Protein AF-A0AAF0RFP5-F1 (afdb_monomer_lite)

Secondary structure (DSSP, 8-state):
---EEEEE-SSEEEEEETTTTEEEEEEE-----TT---SS-EEEEEEEEEE--HHHHTT-EEEEEEEETTEEEEEEEETTEEEEEEEE--SSEEEEEEEEEESS-EEEEEEEPTT-EEEE-TTT-SEEEE--PPPB-SSTT-B----EEEEEEEEEEEEE-SSEEEEEEEEEEEEEEEETHHHH--PPPPP---S---------S-SPPPPPPSS--PPP--

Sequence (222 aa):
MSGTIAVRGKHNGFDIRLADLGVYDYTLTGAPDTQRMVTKPTVVFASKVPALTAAQLAGTRLSSLEVRDDTLVAIFSTGAGKFKVQAKDGAQGGVFQMETEFAGPVTFTHTLGAGLFYFVNPYTGKVNFGDGTAAVTSGSGTHQMLLGKDSPQVATKTSQTATTTTWTVQPGGRMGGVLGEDAVELSAGATNCTSDCQAQNQVRGSLPVPPDPVDPTPIASR

Foldseek 3Di:
DFDWDWADAQQWTWIQTLVFRKTAQTWGALHDDPAAAANHIFRFWRIKGKPDDPQQSAPWDFPDWDDPPQKTWTWIQGNFGIKIWIAGSDNFFFGIKIADQGQFKIKIKTFTGPQKWWFQFPVQSDIKMFNQDDADCDDPGGHHGWIKDKAWACKDWPFDFGTMTMIIHGRGIMITMGTDQNRQFNDDHHDHDDDDDPPPVPPVVVGDRDDDDHRTDHDHHD

pLDDT: mean 88.88, std 15.92, range [29.19, 98.69]

Radius of gyration: 17.06 Å; chains: 1; bounding box: 42×35×48 Å

Structure (mmCIF, N/CA/C/O backbone):
data_AF-A0AAF0RFP5-F1
#
_entry.id   AF-A0AAF0RFP5-F1
#
loop_
_atom_site.group_PDB
_atom_site.id
_atom_site.type_symbol
_atom_site.label_atom_id
_atom_site.label_alt_id
_atom_site.label_comp_id
_atom_site.label_asym_id
_atom_site.label_entity_id
_atom_site.label_seq_id
_atom_site.pdbx_PDB_ins_code
_atom_site.Cartn_x
_atom_site.Cartn_y
_atom_site.Cartn_z
_atom_site.occupancy
_atom_site.B_iso_or_equiv
_atom_site.auth_seq_id
_atom_site.auth_comp_id
_atom_site.auth_asym_id
_atom_site.auth_atom_id
_atom_site.pdbx_PDB_model_num
ATOM 1 N N . MET A 1 1 ? -12.592 -11.633 16.416 1.00 60.47 1 MET A N 1
ATOM 2 C CA . MET A 1 1 ? -13.217 -12.135 15.175 1.00 60.47 1 MET A CA 1
ATOM 3 C C . MET A 1 1 ? -12.110 -12.709 14.309 1.00 60.47 1 MET A C 1
ATOM 5 O O . MET A 1 1 ? -11.079 -12.062 14.193 1.00 60.47 1 MET A O 1
ATOM 9 N N . SER A 1 2 ? -12.278 -13.912 13.768 1.00 76.44 2 SER A N 1
ATOM 10 C CA . SER A 1 2 ? -11.303 -14.548 12.874 1.00 76.44 2 SER A CA 1
ATOM 11 C C . SER A 1 2 ? -11.957 -14.742 11.513 1.00 76.44 2 SER A C 1
ATOM 13 O O . SER A 1 2 ? -12.971 -15.427 11.411 1.00 76.44 2 SER A O 1
ATOM 15 N N . GLY A 1 3 ? -11.419 -14.098 10.488 1.00 89.75 3 GLY A N 1
ATOM 16 C CA . GLY A 1 3 ? -11.946 -14.165 9.134 1.00 89.75 3 GLY A CA 1
ATOM 17 C C . GLY A 1 3 ? -11.144 -13.268 8.206 1.00 89.75 3 GLY A C 1
ATOM 18 O O . GLY A 1 3 ? -10.512 -12.309 8.659 1.00 89.75 3 GLY A O 1
ATOM 19 N N . THR A 1 4 ? -11.190 -13.595 6.923 1.00 95.69 4 THR A N 1
ATOM 20 C CA . THR A 1 4 ? -10.489 -12.874 5.864 1.00 95.69 4 THR A CA 1
ATOM 21 C C . THR A 1 4 ? -11.471 -12.587 4.740 1.00 95.69 4 THR A C 1
ATOM 23 O O . THR A 1 4 ? -12.235 -13.468 4.348 1.00 95.69 4 THR A O 1
ATOM 26 N N . ILE A 1 5 ? -11.449 -11.362 4.225 1.00 96.69 5 ILE A N 1
ATOM 27 C CA . ILE A 1 5 ? -12.128 -10.996 2.983 1.00 96.69 5 ILE A CA 1
ATOM 28 C C . ILE A 1 5 ? -11.076 -11.024 1.880 1.00 96.69 5 ILE A C 1
ATOM 30 O O . ILE A 1 5 ? -10.164 -10.199 1.873 1.00 96.69 5 ILE A O 1
ATOM 34 N N . ALA A 1 6 ? -11.207 -11.980 0.967 1.00 97.56 6 ALA A N 1
ATOM 35 C CA . ALA A 1 6 ? -10.339 -12.097 -0.194 1.00 97.56 6 ALA A CA 1
ATOM 36 C C . ALA A 1 6 ? -10.814 -11.155 -1.307 1.00 97.56 6 ALA A C 1
ATOM 38 O O . ALA A 1 6 ? -11.922 -11.299 -1.821 1.00 97.56 6 ALA A O 1
ATOM 39 N N . VAL A 1 7 ? -9.964 -10.207 -1.695 1.00 97.56 7 VAL A N 1
ATOM 40 C CA . VAL A 1 7 ? -10.175 -9.305 -2.832 1.00 97.56 7 VAL A CA 1
ATOM 41 C C . VAL A 1 7 ? -9.346 -9.806 -4.005 1.00 97.56 7 VAL A C 1
ATOM 43 O O . VAL A 1 7 ? -8.127 -9.958 -3.893 1.00 97.56 7 VAL A O 1
ATOM 46 N N . ARG A 1 8 ? -9.995 -10.106 -5.130 1.00 96.81 8 ARG A N 1
ATOM 47 C CA . ARG A 1 8 ? -9.351 -10.678 -6.318 1.00 96.81 8 ARG A CA 1
ATOM 48 C C . ARG A 1 8 ? -9.826 -9.928 -7.561 1.00 96.81 8 ARG A C 1
ATOM 50 O O . ARG A 1 8 ? -10.943 -10.151 -8.017 1.00 96.81 8 ARG A O 1
ATOM 57 N N . GLY A 1 9 ? -8.988 -9.028 -8.059 1.00 95.88 9 GLY A N 1
ATOM 58 C CA . GLY A 1 9 ? -9.159 -8.332 -9.330 1.00 95.88 9 GLY A CA 1
ATOM 59 C C . GLY A 1 9 ? -8.320 -8.959 -10.443 1.00 95.88 9 GLY A C 1
ATOM 60 O O . GLY A 1 9 ? -7.624 -9.962 -10.252 1.00 95.88 9 GLY A O 1
ATOM 61 N N . LYS A 1 10 ? -8.395 -8.360 -11.629 1.00 96.56 10 LYS A N 1
ATOM 62 C CA . LYS A 1 10 ? -7.620 -8.743 -12.809 1.00 96.56 10 LYS A CA 1
ATOM 63 C C . LYS A 1 10 ? -6.172 -8.270 -12.703 1.00 96.56 10 LYS A C 1
ATOM 65 O O . LYS A 1 10 ? -5.268 -9.030 -13.050 1.00 96.56 10 LYS A O 1
ATOM 70 N N . HIS A 1 11 ? -5.944 -7.038 -12.257 1.00 96.69 11 HIS A N 1
ATOM 71 C CA . HIS A 1 11 ? -4.632 -6.394 -12.187 1.00 96.69 11 HIS A CA 1
ATOM 72 C C . HIS A 1 11 ? -4.036 -6.439 -10.780 1.00 96.69 11 HIS A C 1
ATOM 74 O O . HIS A 1 11 ? -2.812 -6.526 -10.647 1.00 96.69 11 HIS A O 1
ATOM 80 N N . ASN A 1 12 ? -4.870 -6.449 -9.736 1.00 96.75 12 ASN A N 1
ATOM 81 C CA . ASN A 1 12 ? -4.406 -6.642 -8.366 1.00 96.75 12 ASN A CA 1
ATOM 82 C C . ASN A 1 12 ? -5.333 -7.491 -7.483 1.00 96.75 12 ASN A C 1
ATOM 84 O O . ASN A 1 12 ? -6.480 -7.775 -7.814 1.00 96.75 12 ASN A O 1
ATOM 88 N N . GLY A 1 13 ? -4.806 -7.933 -6.344 1.00 97.25 13 GLY A N 1
ATOM 89 C CA . GLY A 1 13 ? -5.558 -8.652 -5.320 1.00 97.25 13 GLY A CA 1
ATOM 90 C C . GLY A 1 13 ? -4.868 -8.575 -3.963 1.00 97.25 13 GLY A C 1
ATOM 91 O O . GLY A 1 13 ? -3.675 -8.295 -3.894 1.00 97.25 13 GLY A O 1
ATOM 92 N N . PHE A 1 14 ? -5.629 -8.780 -2.891 1.00 98.44 14 PHE A N 1
ATOM 93 C CA . PHE A 1 14 ? -5.153 -8.728 -1.507 1.00 98.44 14 PHE A CA 1
ATOM 94 C C . PHE A 1 14 ? -6.179 -9.336 -0.548 1.00 98.44 14 PHE A C 1
ATOM 96 O O . PHE A 1 14 ? -7.319 -9.611 -0.926 1.00 98.44 14 PHE A O 1
ATOM 103 N N . ASP A 1 15 ? -5.793 -9.490 0.711 1.00 98.50 15 ASP A N 1
ATOM 104 C CA . ASP A 1 15 ? -6.651 -9.999 1.775 1.00 98.50 15 ASP A CA 1
ATOM 105 C C . ASP A 1 15 ? -6.869 -8.942 2.857 1.00 98.50 15 ASP A C 1
ATOM 107 O O . ASP A 1 15 ? -5.915 -8.350 3.350 1.00 98.50 15 ASP A O 1
ATOM 111 N N . ILE A 1 16 ? -8.123 -8.717 3.260 1.00 98.25 16 ILE A N 1
ATOM 112 C CA . ILE A 1 16 ? -8.451 -7.909 4.442 1.00 98.25 16 ILE A CA 1
ATOM 113 C C . ILE A 1 16 ? -8.684 -8.858 5.610 1.00 98.25 16 ILE A C 1
ATOM 115 O O . ILE A 1 16 ? -9.636 -9.644 5.603 1.00 98.25 16 ILE A O 1
ATOM 119 N N . ARG A 1 17 ? -7.848 -8.774 6.640 1.00 97.12 17 ARG A N 1
ATOM 120 C CA . ARG A 1 17 ? -7.974 -9.611 7.831 1.00 97.12 17 ARG A CA 1
ATOM 121 C C . ARG A 1 17 ? -8.836 -8.921 8.879 1.00 97.12 17 ARG A C 1
ATOM 123 O O . ARG A 1 17 ? -8.521 -7.836 9.341 1.00 97.12 17 ARG A O 1
ATOM 130 N N . LEU A 1 18 ? -9.910 -9.567 9.327 1.00 94.56 18 LEU A N 1
ATOM 131 C CA . LEU A 1 18 ? -10.858 -8.957 10.274 1.00 94.56 18 LEU A CA 1
ATOM 132 C C . LEU A 1 18 ? -10.334 -8.862 11.715 1.00 94.56 18 LEU A C 1
ATOM 134 O O . LEU A 1 18 ? -10.939 -8.180 12.540 1.00 94.56 18 LEU A O 1
ATOM 138 N N . ALA A 1 19 ? -9.240 -9.559 12.031 1.00 94.88 19 ALA A N 1
ATOM 139 C CA . ALA A 1 19 ? -8.639 -9.538 13.363 1.00 94.88 19 ALA A CA 1
ATOM 140 C C . ALA A 1 19 ? -8.000 -8.181 13.701 1.00 94.88 19 ALA A C 1
ATOM 142 O O . ALA A 1 19 ? -7.966 -7.807 14.868 1.00 94.88 19 ALA A O 1
ATOM 143 N N . ASP A 1 20 ? -7.521 -7.457 12.691 1.00 96.31 20 ASP A N 1
ATOM 144 C CA . ASP A 1 20 ? -6.826 -6.174 12.823 1.00 96.31 20 ASP A CA 1
ATOM 145 C C . ASP A 1 20 ? -7.204 -5.155 11.740 1.00 96.31 20 ASP A C 1
ATOM 147 O O . ASP A 1 20 ? -6.700 -4.038 11.754 1.00 96.31 20 ASP A O 1
ATOM 151 N N . LEU A 1 21 ? -8.090 -5.518 10.807 1.00 97.31 21 LEU A N 1
ATOM 152 C CA . LEU A 1 21 ? -8.432 -4.734 9.613 1.00 97.31 21 LEU A CA 1
ATOM 153 C C . LEU A 1 21 ? -7.211 -4.397 8.740 1.00 97.31 21 LEU A C 1
ATOM 155 O O . LEU A 1 21 ? -7.249 -3.460 7.940 1.00 97.31 21 LEU A O 1
ATOM 159 N N . GLY A 1 22 ? -6.137 -5.180 8.875 1.00 97.88 22 GLY A N 1
ATOM 160 C CA . GLY A 1 22 ? -4.951 -5.076 8.043 1.00 97.88 22 GLY A CA 1
ATOM 161 C C . GLY A 1 22 ? -5.192 -5.631 6.643 1.00 97.88 22 GLY A C 1
ATOM 162 O O . GLY A 1 22 ? -5.990 -6.553 6.448 1.00 97.88 22 GLY A O 1
ATOM 163 N N . VAL A 1 23 ? -4.470 -5.072 5.676 1.00 98.44 23 VAL A N 1
ATOM 164 C CA . VAL A 1 23 ? -4.384 -5.594 4.312 1.00 98.44 23 VAL A CA 1
ATOM 165 C C . VAL A 1 23 ? -3.101 -6.391 4.150 1.00 98.44 23 VAL A C 1
ATOM 167 O O . VAL A 1 23 ? -2.031 -5.920 4.530 1.00 98.44 23 VAL A O 1
ATOM 170 N N . TYR A 1 24 ? -3.212 -7.583 3.580 1.00 98.69 24 TYR A N 1
ATOM 171 C CA . TYR A 1 24 ? -2.128 -8.542 3.401 1.00 98.69 24 TYR A CA 1
ATOM 172 C C . TYR A 1 24 ? -1.992 -8.940 1.939 1.00 98.69 24 TYR A C 1
ATOM 174 O O . TYR A 1 24 ? -2.979 -8.947 1.199 1.00 98.69 24 TYR A O 1
ATOM 182 N N . ASP A 1 25 ? -0.760 -9.260 1.548 1.00 98.38 25 ASP A N 1
ATOM 183 C CA . ASP A 1 25 ? -0.423 -9.822 0.240 1.00 98.38 25 ASP A CA 1
ATOM 184 C C . ASP A 1 25 ? -0.969 -9.002 -0.937 1.00 98.38 25 ASP A C 1
ATOM 186 O O . ASP A 1 25 ? -1.504 -9.545 -1.907 1.00 98.38 25 ASP A O 1
ATOM 190 N N . TYR A 1 26 ? -0.823 -7.673 -0.865 1.00 98.06 26 TYR A N 1
ATOM 191 C CA . TYR A 1 26 ? -1.198 -6.800 -1.972 1.00 98.06 26 TYR A CA 1
ATOM 192 C C . TYR A 1 26 ? -0.321 -7.102 -3.176 1.00 98.06 26 TYR A C 1
ATOM 194 O O . TYR A 1 26 ? 0.865 -6.768 -3.200 1.00 98.06 26 TYR A O 1
ATOM 202 N N . THR A 1 27 ? -0.922 -7.732 -4.175 1.00 98.38 27 THR A N 1
ATOM 203 C CA . THR A 1 27 ? -0.240 -8.365 -5.295 1.00 98.38 27 THR A CA 1
ATOM 204 C C . THR A 1 27 ? -0.663 -7.708 -6.592 1.00 98.38 27 THR A C 1
ATOM 206 O O . THR A 1 27 ? -1.855 -7.624 -6.875 1.00 98.38 27 THR A O 1
ATOM 209 N N . LEU A 1 28 ? 0.307 -7.297 -7.406 1.00 97.94 28 LEU A N 1
ATOM 210 C CA . LEU A 1 28 ? 0.080 -7.050 -8.827 1.00 97.94 28 LEU A CA 1
ATOM 211 C C . LEU A 1 28 ? 0.143 -8.391 -9.555 1.00 97.94 28 LEU A C 1
ATOM 213 O O . LEU A 1 28 ? 1.098 -9.145 -9.378 1.00 97.94 28 LEU A O 1
ATOM 217 N N . THR A 1 29 ? -0.864 -8.705 -10.365 1.00 97.81 29 THR A N 1
ATOM 218 C CA . THR A 1 29 ? -0.985 -10.026 -11.010 1.00 97.81 29 THR A CA 1
ATOM 219 C C . THR A 1 29 ? -0.025 -10.207 -12.187 1.00 97.81 29 THR A C 1
ATOM 221 O O . THR A 1 29 ? 0.314 -11.334 -12.544 1.00 97.81 29 THR A O 1
ATOM 224 N N . GLY A 1 30 ? 0.395 -9.099 -12.803 1.00 95.94 30 GLY A N 1
ATOM 225 C CA . GLY A 1 30 ? 1.149 -9.078 -14.057 1.00 95.94 30 GLY A CA 1
ATOM 226 C C . GLY A 1 30 ? 0.296 -9.282 -15.312 1.00 95.94 30 GLY A C 1
ATOM 227 O O . GLY A 1 30 ? 0.840 -9.531 -16.391 1.00 95.94 30 GLY A O 1
ATOM 228 N N . ALA A 1 31 ? -1.033 -9.175 -15.186 1.00 96.25 31 ALA A N 1
ATOM 229 C CA . ALA A 1 31 ? -1.942 -9.228 -16.325 1.00 96.25 31 ALA A CA 1
ATOM 230 C C . ALA A 1 31 ? -1.527 -8.223 -17.424 1.00 96.25 31 ALA A C 1
ATOM 232 O O . ALA A 1 31 ? -1.112 -7.106 -17.099 1.00 96.25 31 ALA A O 1
ATOM 233 N N . PRO A 1 32 ? -1.637 -8.590 -18.719 1.00 93.50 32 PRO A N 1
ATOM 234 C CA . PRO A 1 32 ? -1.320 -7.689 -19.822 1.00 93.50 32 PRO A CA 1
ATOM 235 C C . PRO A 1 32 ? -2.097 -6.372 -19.734 1.00 93.50 32 PRO A C 1
ATOM 237 O O . PRO A 1 32 ? -3.326 -6.372 -19.644 1.00 93.50 32 PRO A O 1
ATOM 240 N N . ASP A 1 33 ? -1.353 -5.271 -19.773 1.00 92.19 33 ASP A N 1
ATOM 241 C CA . ASP A 1 33 ? -1.845 -3.899 -19.742 1.00 92.19 33 ASP A CA 1
ATOM 242 C C . ASP A 1 33 ? -0.758 -2.979 -20.315 1.00 92.19 33 ASP A C 1
ATOM 244 O O . ASP A 1 33 ? 0.431 -3.281 -20.174 1.00 92.19 33 ASP A O 1
ATOM 248 N N . THR A 1 34 ? -1.135 -1.868 -20.949 1.00 90.25 34 THR A N 1
ATOM 249 C CA . THR A 1 34 ? -0.163 -0.884 -21.463 1.00 90.25 34 THR A CA 1
ATOM 250 C C . THR A 1 34 ? 0.612 -0.193 -20.340 1.00 90.25 34 THR A C 1
ATOM 252 O O . THR A 1 34 ? 1.706 0.316 -20.569 1.00 90.25 34 THR A O 1
ATOM 255 N N . GLN A 1 35 ? 0.069 -0.220 -19.124 1.00 91.25 35 GLN A N 1
ATOM 256 C CA . GLN A 1 35 ? 0.624 0.362 -17.912 1.00 91.25 35 GLN A CA 1
ATOM 257 C C . GLN A 1 35 ? 1.136 -0.700 -16.921 1.00 91.25 35 GLN A C 1
ATOM 259 O O . GLN A 1 35 ? 1.384 -0.394 -15.755 1.00 91.25 35 GLN A O 1
ATOM 264 N N . ARG A 1 36 ? 1.278 -1.972 -17.332 1.00 94.56 36 ARG A N 1
ATOM 265 C CA . ARG A 1 36 ? 1.762 -3.021 -16.418 1.00 94.56 36 ARG A CA 1
ATOM 266 C C . ARG A 1 36 ? 3.194 -2.746 -15.967 1.00 94.56 36 ARG A C 1
ATOM 268 O O . ARG A 1 36 ? 4.061 -2.457 -16.786 1.00 94.56 36 ARG A O 1
ATOM 275 N N . MET A 1 37 ? 3.453 -2.928 -14.675 1.00 95.81 37 MET A N 1
ATOM 276 C CA . MET A 1 37 ? 4.797 -2.788 -14.092 1.00 95.81 37 MET A CA 1
ATOM 277 C C . MET A 1 37 ? 5.485 -4.125 -13.809 1.00 95.81 37 MET A C 1
ATOM 279 O O . MET A 1 37 ? 6.682 -4.174 -13.562 1.00 95.81 37 MET A O 1
ATOM 283 N N . VAL A 1 38 ? 4.732 -5.227 -13.817 1.00 96.50 38 VAL A N 1
ATOM 284 C CA . VAL A 1 38 ? 5.259 -6.573 -13.568 1.00 96.50 38 VAL A CA 1
ATOM 285 C C . VAL A 1 38 ? 4.700 -7.545 -14.599 1.00 96.50 38 VAL A C 1
ATOM 287 O O . VAL A 1 38 ? 3.615 -7.339 -15.141 1.00 96.50 38 VAL A O 1
ATOM 290 N N . THR A 1 39 ? 5.444 -8.610 -14.886 1.00 96.44 39 THR A N 1
ATOM 291 C CA . THR A 1 39 ? 5.075 -9.648 -15.870 1.00 96.44 39 THR A CA 1
ATOM 292 C C . THR A 1 39 ? 4.696 -10.982 -15.225 1.00 96.44 39 THR A C 1
ATOM 294 O O . THR A 1 39 ? 4.315 -11.925 -15.915 1.00 96.44 39 THR A O 1
ATOM 297 N N . LYS A 1 40 ? 4.792 -11.060 -13.898 1.00 96.06 40 LYS A N 1
ATOM 298 C CA . LYS A 1 40 ? 4.415 -12.198 -13.058 1.00 96.06 40 LYS A CA 1
ATOM 299 C C . LYS A 1 40 ? 3.778 -11.677 -11.765 1.00 96.06 40 LYS A C 1
ATOM 301 O O . LYS A 1 40 ? 3.989 -10.505 -11.448 1.00 96.06 40 LYS A O 1
ATOM 306 N N . PRO A 1 41 ? 3.055 -12.519 -11.007 1.00 97.81 41 PRO A N 1
ATOM 307 C CA . PRO A 1 41 ? 2.546 -12.133 -9.701 1.00 97.81 41 PRO A CA 1
ATOM 308 C C . PRO A 1 41 ? 3.666 -11.622 -8.790 1.00 97.81 41 PRO A C 1
ATOM 310 O O . PRO A 1 41 ? 4.639 -12.335 -8.533 1.00 97.81 41 PRO A O 1
ATOM 313 N N . THR A 1 42 ? 3.506 -10.395 -8.302 1.00 98.31 42 THR A N 1
ATOM 314 C CA . THR A 1 42 ? 4.470 -9.721 -7.429 1.00 98.31 42 THR A CA 1
ATOM 315 C C . THR A 1 42 ? 3.732 -9.100 -6.255 1.00 98.31 42 THR A C 1
ATOM 317 O O . THR A 1 42 ? 2.895 -8.213 -6.435 1.00 98.31 42 THR A O 1
ATOM 320 N N . VAL A 1 43 ? 4.060 -9.549 -5.043 1.00 98.50 43 VAL A N 1
ATOM 321 C CA . VAL A 1 43 ? 3.569 -8.942 -3.802 1.00 98.50 43 VAL A CA 1
ATOM 322 C C . VAL A 1 43 ? 4.281 -7.604 -3.614 1.00 98.50 43 VAL A C 1
ATOM 324 O O . VAL A 1 43 ? 5.482 -7.567 -3.370 1.00 98.50 43 VAL A O 1
ATOM 327 N N . VAL A 1 44 ? 3.547 -6.501 -3.734 1.00 98.06 44 VAL A N 1
ATOM 328 C CA . VAL A 1 44 ? 4.074 -5.145 -3.532 1.00 98.06 44 VAL A CA 1
ATOM 329 C C . VAL A 1 44 ? 4.122 -4.810 -2.045 1.00 98.06 44 VAL A C 1
ATOM 331 O O . VAL A 1 44 ? 5.136 -4.331 -1.544 1.00 98.06 44 VAL A O 1
ATOM 334 N N . PHE A 1 45 ? 3.048 -5.116 -1.316 1.00 98.38 45 PHE A N 1
ATOM 335 C CA . PHE A 1 45 ? 3.020 -5.009 0.139 1.00 98.38 45 PHE A CA 1
ATOM 336 C C . PHE A 1 45 ? 2.718 -6.371 0.739 1.00 98.38 45 PHE A C 1
ATOM 338 O O . PHE A 1 45 ? 1.634 -6.910 0.526 1.00 98.38 45 PHE A O 1
ATOM 345 N N . ALA A 1 46 ? 3.656 -6.889 1.533 1.00 98.69 46 ALA A N 1
ATOM 346 C CA . ALA A 1 46 ? 3.393 -8.038 2.389 1.00 98.69 46 ALA A CA 1
ATOM 347 C C . ALA A 1 46 ? 2.276 -7.700 3.385 1.00 98.69 46 ALA A C 1
ATOM 349 O O . ALA A 1 46 ? 1.376 -8.505 3.618 1.00 98.69 46 ALA A O 1
ATOM 350 N N . SER A 1 47 ? 2.295 -6.478 3.932 1.00 98.62 47 SER A N 1
ATOM 351 C CA . SER A 1 47 ? 1.212 -6.006 4.788 1.00 98.62 47 SER A CA 1
ATOM 352 C C . SER A 1 47 ? 1.097 -4.486 4.874 1.00 98.62 47 SER A C 1
ATOM 354 O O . SER A 1 47 ? 2.096 -3.768 4.835 1.00 98.62 47 SER A O 1
ATOM 356 N N . LYS A 1 48 ? -0.125 -4.005 5.098 1.00 98.50 48 LYS A N 1
ATOM 357 C CA . LYS A 1 48 ? -0.469 -2.659 5.564 1.00 98.50 48 LYS A CA 1
ATOM 358 C C . LYS A 1 48 ? -1.394 -2.801 6.769 1.00 98.50 48 LYS A C 1
ATOM 360 O O . LYS A 1 48 ? -2.560 -3.156 6.615 1.00 98.50 48 LYS A O 1
ATOM 365 N N . VAL A 1 49 ? -0.866 -2.573 7.967 1.00 98.44 49 VAL A N 1
ATOM 366 C CA . VAL A 1 49 ? -1.544 -2.939 9.219 1.00 98.44 49 VAL A CA 1
ATOM 367 C C . VAL A 1 49 ? -1.768 -1.704 10.084 1.00 98.44 49 VAL A C 1
ATOM 369 O O . VAL A 1 49 ? -0.789 -1.045 10.442 1.00 98.44 49 VAL A O 1
ATOM 372 N N . PRO A 1 50 ? -3.020 -1.383 10.446 1.00 98.25 50 PRO A N 1
ATOM 373 C CA . PRO A 1 50 ? -3.304 -0.405 11.480 1.00 98.25 50 PRO A CA 1
ATOM 374 C C . PRO A 1 50 ? -3.174 -1.047 12.871 1.00 98.25 50 PRO A C 1
ATOM 376 O O . PRO A 1 50 ? -3.702 -2.125 13.136 1.00 98.25 50 PRO A O 1
ATOM 379 N N . ALA A 1 51 ? -2.504 -0.369 13.797 1.00 98.00 51 ALA A N 1
ATOM 380 C CA . ALA A 1 51 ? -2.461 -0.749 15.203 1.00 98.00 51 ALA A CA 1
ATOM 381 C C . ALA A 1 51 ? -3.746 -0.272 15.897 1.00 98.00 51 ALA A C 1
ATOM 383 O O . ALA A 1 51 ? -3.823 0.854 16.391 1.00 98.00 51 ALA A O 1
ATOM 384 N N . LEU A 1 52 ? -4.773 -1.123 15.889 1.00 97.06 52 LEU A N 1
ATOM 385 C CA . LEU A 1 52 ? -6.086 -0.821 16.457 1.00 97.06 52 LEU A CA 1
ATOM 386 C C . LEU A 1 52 ? -6.209 -1.315 17.902 1.00 97.06 52 LEU A C 1
ATOM 388 O O . LEU A 1 52 ? -5.794 -2.419 18.251 1.00 97.06 52 LEU A O 1
ATOM 392 N N . THR A 1 53 ? -6.825 -0.496 18.750 1.00 96.19 53 THR A N 1
ATOM 393 C CA . THR A 1 53 ? -7.181 -0.873 20.124 1.00 96.19 53 THR A CA 1
ATOM 394 C C . THR A 1 53 ? -8.322 -1.893 20.149 1.00 96.19 53 THR A C 1
ATOM 396 O O . THR A 1 53 ? -9.095 -2.020 19.198 1.00 96.19 53 THR A O 1
ATOM 399 N N . ALA A 1 54 ? -8.509 -2.566 21.289 1.00 95.44 54 ALA A N 1
ATOM 400 C CA . ALA A 1 54 ? -9.635 -3.482 21.480 1.00 95.44 54 ALA A CA 1
ATOM 401 C C . ALA A 1 54 ? -11.001 -2.808 21.238 1.00 95.44 54 ALA A C 1
ATOM 403 O O . ALA A 1 54 ? -11.889 -3.421 20.652 1.00 95.44 54 ALA A O 1
ATOM 404 N N . ALA A 1 55 ? -11.159 -1.533 21.616 1.00 93.00 55 ALA A N 1
ATOM 405 C CA . ALA A 1 55 ? -12.382 -0.769 21.363 1.00 93.00 55 ALA A CA 1
ATOM 406 C C . ALA A 1 55 ? -12.608 -0.497 19.864 1.00 93.00 55 ALA A C 1
ATOM 408 O O . ALA A 1 55 ? -13.734 -0.593 19.380 1.00 93.00 55 ALA A O 1
ATOM 409 N N . GLN A 1 56 ? -11.537 -0.218 19.113 1.00 95.94 56 GLN A N 1
ATOM 410 C CA . GLN A 1 56 ? -11.590 -0.014 17.660 1.00 95.94 56 GLN A CA 1
ATOM 411 C C . GLN A 1 56 ? -11.844 -1.302 16.871 1.00 95.94 56 GLN A C 1
ATOM 413 O O . GLN A 1 56 ? -12.251 -1.209 15.718 1.00 95.94 56 GLN A O 1
ATOM 418 N N . LEU A 1 57 ? -11.656 -2.476 17.479 1.00 95.88 57 LEU A N 1
ATOM 419 C CA . LEU A 1 57 ? -11.962 -3.787 16.891 1.00 95.88 57 LEU A CA 1
ATOM 420 C C . LEU A 1 57 ? -13.264 -4.407 17.422 1.00 95.88 57 LEU A C 1
ATOM 422 O O . LEU A 1 57 ? -13.742 -5.417 16.896 1.00 95.88 57 LEU A O 1
ATOM 426 N N . ALA A 1 58 ? -13.840 -3.844 18.484 1.00 94.94 58 ALA A N 1
ATOM 427 C CA . ALA A 1 58 ? -15.051 -4.370 19.093 1.00 94.94 58 ALA A CA 1
ATOM 428 C C . ALA A 1 58 ? -16.226 -4.275 18.111 1.00 94.94 58 ALA A C 1
ATOM 430 O O . ALA A 1 58 ? -16.447 -3.239 17.491 1.00 94.94 58 ALA A O 1
ATOM 431 N N . GLY A 1 59 ? -16.996 -5.356 17.962 1.00 93.31 59 GLY A N 1
ATOM 432 C CA . GLY A 1 59 ? -18.201 -5.360 17.124 1.00 93.31 59 GLY A CA 1
ATOM 433 C C . GLY A 1 59 ? -17.965 -5.085 15.633 1.00 93.31 59 GLY A C 1
ATOM 434 O O . GLY A 1 59 ? -18.921 -4.721 14.943 1.00 93.31 59 GLY A O 1
ATOM 435 N N . THR A 1 60 ? -16.724 -5.238 15.149 1.00 95.38 60 THR A N 1
ATOM 436 C CA . THR A 1 60 ? -16.361 -5.062 13.738 1.00 95.38 60 THR A CA 1
ATOM 437 C C . THR A 1 60 ? -17.290 -5.860 12.833 1.00 95.38 60 THR A C 1
ATOM 439 O O . THR A 1 60 ? -17.425 -7.076 12.965 1.00 95.38 60 THR A O 1
ATOM 442 N N . ARG A 1 61 ? -17.911 -5.161 11.885 1.00 94.38 61 ARG A N 1
ATOM 443 C CA . ARG A 1 61 ? -18.742 -5.744 10.829 1.00 94.38 61 ARG A CA 1
ATOM 444 C C . ARG A 1 61 ? -18.591 -4.938 9.548 1.00 94.38 61 ARG A C 1
ATOM 446 O O . ARG A 1 61 ? -18.450 -3.717 9.605 1.00 94.38 61 ARG A O 1
ATOM 453 N N . LEU A 1 62 ? -18.651 -5.617 8.408 1.00 95.62 62 LEU A N 1
ATOM 454 C CA . LEU A 1 62 ? -18.727 -4.974 7.100 1.00 95.62 62 LEU A CA 1
ATOM 455 C C . LEU A 1 62 ? -20.109 -4.315 6.970 1.00 95.62 62 LEU A C 1
ATOM 457 O O . LEU A 1 62 ? -21.120 -5.011 6.944 1.00 95.62 62 LEU A O 1
ATOM 461 N N . SER A 1 63 ? -20.157 -2.985 6.974 1.00 96.06 63 SER A N 1
ATOM 462 C CA . SER A 1 63 ? -21.400 -2.205 6.921 1.00 96.06 63 SER A CA 1
ATOM 463 C C . SER A 1 63 ? -21.740 -1.714 5.516 1.00 96.06 63 SER A C 1
ATOM 465 O O . SER A 1 63 ? -22.906 -1.442 5.246 1.00 96.06 63 SER A O 1
ATOM 467 N N . SER A 1 64 ? -20.750 -1.616 4.627 1.00 96.94 64 SER A N 1
ATOM 468 C CA . SER A 1 64 ? -20.951 -1.352 3.202 1.00 96.94 64 SER A CA 1
ATOM 469 C C . SER A 1 64 ? -19.879 -2.050 2.372 1.00 96.94 64 SER A C 1
ATOM 471 O O . SER A 1 64 ? -18.714 -2.101 2.775 1.00 96.94 64 SER A O 1
ATOM 473 N N . LEU A 1 65 ? -20.281 -2.566 1.214 1.00 96.75 65 LEU A N 1
ATOM 474 C CA . LEU A 1 65 ? -19.404 -3.123 0.196 1.00 96.75 65 LEU A CA 1
ATOM 475 C C . LEU A 1 65 ? -19.906 -2.665 -1.170 1.00 96.75 65 LEU A C 1
ATOM 477 O O . LEU A 1 65 ? -21.000 -3.044 -1.584 1.00 96.75 65 LEU A O 1
ATOM 481 N N . GLU A 1 66 ? -19.099 -1.875 -1.863 1.00 97.31 66 GLU A N 1
ATOM 482 C CA . GLU A 1 66 ? -19.363 -1.434 -3.228 1.00 97.31 66 GLU A CA 1
ATOM 483 C C . GLU A 1 66 ? -18.253 -1.935 -4.148 1.00 97.31 66 GLU A C 1
ATOM 485 O O . GLU A 1 66 ? -17.070 -1.794 -3.837 1.00 97.31 66 GLU A O 1
ATOM 490 N N . VAL A 1 67 ? -18.646 -2.531 -5.274 1.00 96.00 67 VAL A N 1
ATOM 491 C CA . VAL A 1 67 ? -17.744 -2.909 -6.365 1.00 96.00 67 VAL A CA 1
ATOM 492 C C . VAL A 1 67 ? -18.327 -2.350 -7.649 1.00 96.00 67 VAL A C 1
ATOM 494 O O . VAL A 1 67 ? -19.373 -2.810 -8.109 1.00 96.00 67 VAL A O 1
ATOM 497 N N . ARG A 1 68 ? -17.681 -1.324 -8.195 1.00 94.25 68 ARG A N 1
ATOM 498 C CA . ARG A 1 68 ? -18.171 -0.583 -9.354 1.00 94.25 68 ARG A CA 1
ATOM 499 C C . ARG A 1 68 ? -17.023 0.160 -10.030 1.00 94.25 68 ARG A C 1
ATOM 501 O O . ARG A 1 68 ? -16.150 0.667 -9.338 1.00 94.25 68 ARG A O 1
ATOM 508 N N . ASP A 1 69 ? -17.053 0.256 -11.361 1.00 91.94 69 ASP A N 1
ATOM 509 C CA . ASP A 1 69 ? -16.105 1.058 -12.154 1.00 91.94 69 ASP A CA 1
ATOM 510 C C . ASP A 1 69 ? -14.638 0.759 -11.768 1.00 91.94 69 ASP A C 1
ATOM 512 O O . ASP A 1 69 ? -13.861 1.645 -11.403 1.00 91.94 69 ASP A O 1
ATOM 516 N N . ASP A 1 70 ? -14.306 -0.538 -11.747 1.00 91.62 70 ASP A N 1
ATOM 517 C CA . ASP A 1 70 ? -13.011 -1.105 -11.338 1.00 91.62 70 ASP A CA 1
ATOM 518 C C . ASP A 1 70 ? -12.566 -0.735 -9.915 1.00 91.62 70 ASP A C 1
ATOM 520 O O . ASP A 1 70 ? -11.403 -0.890 -9.555 1.00 91.62 70 ASP A O 1
ATOM 524 N N . THR A 1 71 ? -13.479 -0.244 -9.080 1.00 94.31 71 THR A N 1
ATOM 525 C CA . THR A 1 71 ? -13.206 0.217 -7.720 1.00 94.31 71 THR A CA 1
ATOM 526 C C . THR A 1 71 ? -13.949 -0.641 -6.706 1.00 94.31 71 THR A C 1
ATOM 528 O O . THR A 1 71 ? -15.139 -0.914 -6.841 1.00 94.31 71 THR A O 1
ATOM 531 N N . LEU A 1 72 ? -13.238 -1.037 -5.656 1.00 96.75 72 LEU A N 1
ATOM 532 C CA . LEU A 1 72 ? -13.772 -1.626 -4.438 1.00 96.75 72 LEU A CA 1
ATOM 533 C C . LEU A 1 72 ? -13.798 -0.561 -3.339 1.00 96.75 72 LEU A C 1
ATOM 535 O O . LEU A 1 72 ? -12.779 0.082 -3.084 1.00 96.75 72 LEU A O 1
ATOM 539 N N . VAL A 1 73 ? -14.911 -0.449 -2.618 1.00 98.00 73 VAL A N 1
ATOM 540 C CA . VAL A 1 73 ? -15.010 0.282 -1.349 1.00 98.00 73 VAL A CA 1
ATOM 541 C C . VAL A 1 73 ? -15.639 -0.629 -0.299 1.00 98.00 73 VAL A C 1
ATOM 543 O O . VAL A 1 73 ? -16.808 -0.991 -0.392 1.00 98.00 73 VAL A O 1
ATOM 546 N N . ALA A 1 74 ? -14.872 -0.982 0.727 1.00 97.88 74 ALA A N 1
ATOM 547 C CA . ALA A 1 74 ? -15.328 -1.732 1.890 1.00 97.88 74 ALA A CA 1
ATOM 548 C C . ALA A 1 74 ? -15.298 -0.827 3.127 1.00 97.88 74 ALA A C 1
ATOM 550 O O . ALA A 1 74 ? -14.242 -0.317 3.507 1.00 97.88 74 ALA A O 1
ATOM 551 N N . ILE A 1 75 ? -16.449 -0.631 3.768 1.00 98.00 75 ILE A N 1
ATOM 552 C CA . ILE A 1 75 ? -16.570 0.137 5.012 1.00 98.00 75 ILE A CA 1
ATOM 553 C C . ILE A 1 75 ? -16.921 -0.825 6.138 1.00 98.00 75 ILE A C 1
ATOM 555 O O . ILE A 1 75 ? -17.919 -1.542 6.080 1.00 98.00 75 ILE A O 1
ATOM 559 N N . PHE A 1 76 ? -16.112 -0.805 7.188 1.00 97.62 76 PHE A N 1
ATOM 560 C CA . PHE A 1 76 ? -16.341 -1.527 8.426 1.00 97.62 76 PHE A CA 1
ATOM 561 C C . PHE A 1 76 ? -16.835 -0.555 9.489 1.00 97.62 76 PHE A C 1
ATOM 563 O O . PHE A 1 76 ? -16.214 0.480 9.732 1.00 97.62 76 PHE A O 1
ATOM 570 N N . SER A 1 77 ? -17.932 -0.898 10.156 1.00 96.44 77 SER A N 1
ATOM 571 C CA . SER A 1 77 ? -18.328 -0.241 11.403 1.00 96.44 77 SER A CA 1
ATOM 572 C C . SER A 1 77 ? -17.760 -1.014 12.586 1.00 96.44 77 SER A C 1
ATOM 574 O O . SER A 1 77 ? -17.866 -2.243 12.612 1.00 96.44 77 SER A O 1
ATOM 576 N N . THR A 1 78 ? -17.223 -0.302 13.569 1.00 95.38 78 THR A N 1
ATOM 577 C CA . THR A 1 78 ? -16.673 -0.858 14.809 1.00 95.38 78 THR A CA 1
ATOM 578 C C . THR A 1 78 ? -17.235 -0.104 16.016 1.00 95.38 78 THR A C 1
ATOM 580 O O . THR A 1 78 ? -17.967 0.876 15.869 1.00 95.38 78 THR A O 1
ATOM 583 N N . GLY A 1 79 ? -16.920 -0.557 17.228 1.00 93.38 79 GLY A N 1
ATOM 584 C CA . GLY A 1 79 ? -17.388 0.050 18.473 1.00 93.38 79 GLY A CA 1
ATOM 585 C C . GLY A 1 79 ? -16.864 1.467 18.714 1.00 93.38 79 GLY A C 1
ATOM 586 O O . GLY A 1 79 ? -17.458 2.195 19.502 1.00 93.38 79 GLY A O 1
ATOM 587 N N . ALA A 1 80 ? -15.788 1.871 18.031 1.00 94.56 80 ALA A N 1
ATOM 588 C CA . ALA A 1 80 ? -15.159 3.180 18.212 1.00 94.56 80 ALA A CA 1
ATOM 589 C C . ALA A 1 80 ? -15.189 4.075 16.960 1.00 94.56 80 ALA A C 1
ATOM 591 O O . ALA A 1 80 ? -14.611 5.160 16.993 1.00 94.56 80 ALA A O 1
ATOM 592 N N . GLY A 1 81 ? -15.817 3.639 15.861 1.00 95.12 81 GLY A N 1
ATOM 593 C CA . GLY A 1 81 ? -15.901 4.425 14.627 1.00 95.12 81 GLY A CA 1
ATOM 594 C C . GLY A 1 81 ? -16.022 3.573 13.368 1.00 95.12 81 GLY A C 1
ATOM 595 O O . GLY A 1 81 ? -16.588 2.476 13.393 1.00 95.12 81 GLY A O 1
ATOM 596 N N . LYS A 1 82 ? -15.493 4.083 12.252 1.00 96.00 82 LYS A N 1
ATOM 597 C CA . LYS A 1 82 ? -15.439 3.352 10.980 1.00 96.00 82 LYS A CA 1
ATOM 598 C C . LYS A 1 82 ? -14.019 3.191 10.4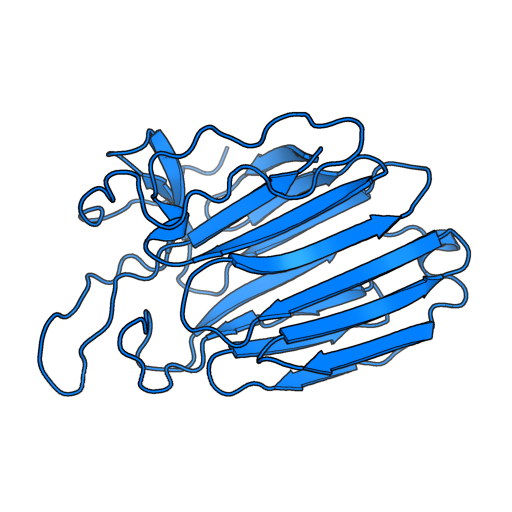72 1.00 96.00 82 LYS A C 1
ATOM 600 O O . LYS A 1 82 ? -13.137 4.005 10.741 1.00 96.00 82 LYS A O 1
ATOM 605 N N . PHE A 1 83 ? -13.845 2.150 9.676 1.00 97.38 83 PHE A N 1
ATOM 606 C CA . PHE A 1 83 ? -12.627 1.874 8.942 1.00 97.38 83 PHE A CA 1
ATOM 607 C C . PHE A 1 83 ? -12.980 1.630 7.480 1.00 97.38 83 PHE A C 1
ATOM 609 O O . PHE A 1 83 ? -13.855 0.814 7.195 1.00 97.38 83 PHE A O 1
ATOM 616 N N . LYS A 1 84 ? -12.329 2.326 6.552 1.00 98.00 84 LYS A N 1
ATOM 617 C CA . LYS A 1 84 ? -12.585 2.171 5.116 1.00 98.00 84 LYS A CA 1
ATOM 618 C C . LYS A 1 84 ? -11.351 1.620 4.422 1.00 98.00 84 LYS A C 1
ATOM 620 O O . LYS A 1 84 ? -10.261 2.153 4.604 1.00 98.00 84 LYS A O 1
ATOM 625 N N . VAL A 1 85 ? -11.549 0.602 3.593 1.00 98.06 85 VAL A N 1
ATOM 626 C CA . VAL A 1 85 ? -10.576 0.119 2.610 1.00 98.06 85 VAL A CA 1
ATOM 627 C C . VAL A 1 85 ? -11.140 0.410 1.230 1.00 98.06 85 VAL A C 1
ATOM 629 O O . VAL A 1 85 ? -12.255 0.001 0.915 1.00 98.06 85 VAL A O 1
ATOM 632 N N . GLN A 1 86 ? -10.378 1.115 0.409 1.00 97.00 86 GLN A N 1
ATOM 633 C CA . GLN A 1 86 ? -10.711 1.382 -0.980 1.00 97.00 86 GLN A CA 1
ATOM 634 C C . GLN A 1 86 ? -9.550 0.948 -1.867 1.00 97.00 86 GLN A C 1
ATOM 636 O O . GLN A 1 86 ? -8.388 1.185 -1.541 1.00 97.00 86 GLN A O 1
ATOM 641 N N . ALA A 1 87 ? -9.865 0.323 -2.993 1.00 96.19 87 ALA A N 1
ATOM 642 C CA . ALA A 1 87 ? -8.877 -0.080 -3.978 1.00 96.19 87 ALA A CA 1
ATOM 643 C C . ALA A 1 87 ? -9.430 0.075 -5.391 1.00 96.19 87 ALA A C 1
ATOM 645 O O . ALA A 1 87 ? -10.636 -0.033 -5.593 1.00 96.19 87 ALA A O 1
ATOM 646 N N . LYS A 1 88 ? -8.548 0.299 -6.359 1.00 95.56 88 LYS A N 1
ATOM 647 C CA . LYS A 1 88 ? -8.860 0.277 -7.786 1.00 95.56 88 LYS A CA 1
ATOM 648 C C . LYS A 1 88 ? -8.105 -0.875 -8.434 1.00 95.56 88 LYS A C 1
ATOM 650 O O . LYS A 1 88 ? -6.905 -1.012 -8.203 1.00 95.56 88 LYS A O 1
ATOM 655 N N . ASP A 1 89 ? -8.772 -1.663 -9.266 1.00 94.94 89 ASP A N 1
ATOM 656 C CA . ASP A 1 89 ? -8.182 -2.739 -10.062 1.00 94.94 89 ASP A CA 1
ATOM 657 C C . ASP A 1 89 ? -7.420 -2.177 -11.273 1.00 94.94 89 ASP A C 1
ATOM 659 O O . ASP A 1 89 ? -7.802 -2.338 -12.428 1.00 94.94 89 ASP A O 1
ATOM 663 N N . GLY A 1 90 ? -6.350 -1.434 -10.990 1.00 91.19 90 GLY A N 1
ATOM 664 C CA . GLY A 1 90 ? -5.462 -0.843 -11.982 1.00 91.19 90 GLY A CA 1
ATOM 665 C C . GLY A 1 90 ? -4.052 -1.413 -11.897 1.00 91.19 90 GLY A C 1
ATOM 666 O O . GLY A 1 90 ? -3.599 -1.845 -10.832 1.00 91.19 90 GLY A O 1
ATOM 667 N N . ALA A 1 91 ? -3.349 -1.376 -13.029 1.00 87.00 91 ALA A N 1
ATOM 668 C CA . ALA A 1 91 ? -1.934 -1.713 -13.105 1.00 87.00 91 ALA A CA 1
ATOM 669 C C . ALA A 1 91 ? -1.026 -0.609 -12.530 1.00 87.00 91 ALA A C 1
ATOM 671 O O . ALA A 1 91 ? 0.041 -0.937 -12.021 1.00 87.00 91 ALA A O 1
ATOM 672 N N . GLN A 1 92 ? -1.459 0.661 -12.563 1.00 86.44 92 GLN A N 1
ATOM 673 C CA . GLN A 1 92 ? -0.766 1.816 -11.975 1.00 86.44 92 GLN A CA 1
ATOM 674 C C . GLN A 1 92 ? -1.741 2.901 -11.468 1.00 86.44 92 GLN A C 1
ATOM 676 O O . GLN A 1 92 ? -2.961 2.750 -11.569 1.00 86.44 92 GLN A O 1
ATOM 681 N N . GLY A 1 93 ? -1.202 4.003 -10.937 1.00 86.31 93 GLY A N 1
ATOM 682 C CA . GLY A 1 93 ? -1.941 5.172 -10.457 1.00 86.31 93 GLY A CA 1
ATOM 683 C C . GLY A 1 93 ? -2.302 5.107 -8.972 1.00 86.31 93 GLY A C 1
ATOM 684 O O . GLY A 1 93 ? -1.708 4.352 -8.199 1.00 86.31 93 GLY A O 1
ATOM 685 N N . GLY A 1 94 ? -3.279 5.912 -8.546 1.00 83.62 94 GLY A N 1
ATOM 686 C CA . GLY A 1 94 ? -3.864 5.833 -7.202 1.00 83.62 94 GLY A CA 1
ATOM 687 C C . GLY A 1 94 ? -4.694 4.561 -7.023 1.00 83.62 94 GLY A C 1
ATOM 688 O O . GLY A 1 94 ? -5.879 4.543 -7.350 1.00 83.62 94 GLY A O 1
ATOM 689 N N . VAL A 1 95 ? -4.069 3.495 -6.522 1.00 86.00 95 VAL A N 1
ATOM 690 C CA . VAL A 1 95 ? -4.658 2.143 -6.524 1.00 86.00 95 VAL A CA 1
ATOM 691 C C . VAL A 1 95 ? -5.247 1.710 -5.189 1.00 86.00 95 VAL A C 1
ATOM 693 O O . VAL A 1 95 ? -6.026 0.763 -5.157 1.00 86.00 95 VAL A O 1
ATOM 696 N N . PHE A 1 96 ? -4.884 2.353 -4.079 1.00 93.38 96 PHE A N 1
ATOM 697 C CA . PHE A 1 96 ? -5.239 1.840 -2.757 1.00 93.38 96 PHE A CA 1
ATOM 698 C C . PHE A 1 96 ? -5.331 2.931 -1.692 1.00 93.38 96 PHE A C 1
ATOM 700 O O . PHE A 1 96 ? -4.565 3.896 -1.720 1.00 93.38 96 PHE A O 1
ATOM 707 N N . GLN A 1 97 ? -6.235 2.751 -0.726 1.00 94.31 97 GLN A N 1
ATOM 708 C CA . GLN A 1 97 ? -6.474 3.679 0.372 1.00 94.31 97 GLN A CA 1
ATOM 709 C C . GLN A 1 97 ? -7.078 3.000 1.612 1.00 94.31 97 GLN A C 1
ATOM 711 O O . GLN A 1 97 ? -8.030 2.230 1.512 1.00 94.31 97 GLN A O 1
ATOM 716 N N . MET A 1 98 ? -6.557 3.341 2.792 1.00 97.44 98 MET A N 1
ATOM 717 C CA . MET A 1 98 ? -7.108 3.004 4.109 1.00 97.44 98 MET A CA 1
ATOM 718 C C . MET A 1 98 ? -7.406 4.284 4.889 1.00 97.44 98 MET A C 1
ATOM 720 O O . MET A 1 98 ? -6.517 5.119 5.060 1.00 97.44 98 MET A O 1
ATOM 724 N N . GLU A 1 99 ? -8.635 4.435 5.382 1.00 95.56 99 GLU A N 1
ATOM 725 C CA . GLU A 1 99 ? -9.071 5.607 6.154 1.00 95.56 99 GLU A CA 1
ATOM 726 C C . GLU A 1 99 ? -9.650 5.213 7.511 1.00 95.56 99 GLU A C 1
ATOM 728 O O . GLU A 1 99 ? -10.370 4.216 7.629 1.00 95.56 99 GLU A O 1
ATOM 733 N N . THR A 1 100 ? -9.379 6.037 8.523 1.00 93.25 100 THR A N 1
ATOM 734 C CA . THR A 1 100 ? -9.866 5.835 9.891 1.00 93.25 100 THR A CA 1
ATOM 735 C C . THR A 1 100 ? -10.756 6.987 10.336 1.00 93.25 100 THR A C 1
ATOM 737 O O . THR A 1 100 ? -10.301 8.125 10.454 1.00 93.25 100 THR A O 1
ATOM 740 N N . GLU A 1 101 ? -12.001 6.676 10.683 1.00 94.19 101 GLU A N 1
ATOM 741 C CA . GLU A 1 101 ? -12.935 7.591 11.349 1.00 94.19 101 GLU A CA 1
ATOM 742 C C . GLU A 1 101 ? -12.948 7.312 12.863 1.00 94.19 101 GLU A C 1
ATOM 744 O O . GLU A 1 101 ? -13.992 7.030 13.451 1.00 94.19 101 GLU A O 1
ATOM 749 N N . PHE A 1 102 ? -11.771 7.322 13.493 1.00 94.69 102 PHE A N 1
ATOM 750 C CA . PHE A 1 102 ? -11.624 7.162 14.942 1.00 94.69 102 PHE A CA 1
ATOM 751 C C . PHE A 1 102 ? -11.274 8.495 15.606 1.00 94.69 102 PHE A C 1
ATOM 753 O O . PHE A 1 102 ? -10.661 9.361 14.989 1.00 94.69 102 PHE A O 1
ATOM 760 N N . ALA A 1 103 ? -11.629 8.646 16.885 1.00 94.06 103 ALA A N 1
ATOM 761 C CA . ALA A 1 103 ? -11.386 9.879 17.639 1.00 94.06 103 ALA A CA 1
ATOM 762 C C . ALA A 1 103 ? -9.902 10.137 17.968 1.00 94.06 103 ALA A C 1
ATOM 764 O O . ALA A 1 103 ? -9.522 11.275 18.227 1.00 94.06 103 ALA A O 1
ATOM 765 N N . GLY A 1 104 ? -9.072 9.090 17.983 1.00 94.06 104 GLY A N 1
ATOM 766 C CA . GLY A 1 104 ? -7.640 9.170 18.276 1.00 94.06 104 GLY A CA 1
ATOM 767 C C . GLY A 1 104 ? -6.773 8.772 17.080 1.00 94.06 104 GLY A C 1
ATOM 768 O O . GLY A 1 104 ? -7.276 8.140 16.145 1.00 94.06 104 GLY A O 1
ATOM 769 N N . PRO A 1 105 ? -5.473 9.114 17.110 1.00 96.81 105 PRO A N 1
ATOM 770 C CA . PRO A 1 105 ? -4.551 8.745 16.049 1.00 96.81 105 PRO A CA 1
ATOM 771 C C . PRO A 1 105 ? -4.365 7.226 15.960 1.00 96.81 105 PRO A C 1
ATOM 773 O O . PRO A 1 105 ? -4.421 6.519 16.968 1.00 96.81 105 PRO A O 1
ATOM 776 N N . VAL A 1 106 ? -4.090 6.736 14.753 1.00 98.06 106 VAL A N 1
ATOM 777 C CA . VAL A 1 106 ? -3.787 5.326 14.479 1.00 98.06 106 VAL A CA 1
ATOM 778 C C . VAL A 1 106 ? -2.403 5.203 13.869 1.00 98.06 106 VAL A C 1
ATOM 780 O O . VAL A 1 106 ? -2.063 5.897 12.911 1.00 98.06 106 VAL A O 1
ATOM 783 N N . THR A 1 107 ? -1.610 4.282 14.407 1.00 98.50 107 THR A N 1
ATOM 784 C CA . THR A 1 107 ? -0.322 3.921 13.818 1.00 98.50 107 THR A CA 1
ATOM 785 C C . THR A 1 107 ? -0.537 2.918 12.693 1.00 98.50 107 THR A C 1
ATOM 787 O O . THR A 1 107 ? -1.164 1.887 12.908 1.00 98.50 107 THR A O 1
ATOM 790 N N . PHE A 1 108 ? 0.004 3.189 11.511 1.00 98.56 108 PHE A N 1
ATOM 791 C CA . PHE A 1 108 ? 0.037 2.259 10.386 1.00 98.56 108 PHE A CA 1
ATOM 792 C C . PHE A 1 108 ? 1.461 1.783 10.142 1.00 98.56 108 PHE A C 1
ATOM 794 O O . PHE A 1 108 ? 2.380 2.597 10.050 1.00 98.56 108 PHE A O 1
ATOM 801 N N . THR A 1 109 ? 1.629 0.477 9.964 1.00 98.62 109 THR A N 1
ATOM 802 C CA . THR A 1 109 ? 2.886 -0.131 9.524 1.00 98.62 109 THR A CA 1
ATOM 803 C C . THR A 1 109 ? 2.688 -0.727 8.140 1.00 98.62 109 THR A C 1
ATOM 805 O O . THR A 1 109 ? 1.839 -1.596 7.938 1.00 98.62 109 THR A O 1
ATOM 808 N N . HIS A 1 110 ? 3.463 -0.245 7.172 1.00 98.44 110 HIS A N 1
ATOM 809 C CA . HIS A 1 110 ? 3.520 -0.812 5.830 1.00 98.44 110 HIS A CA 1
ATOM 810 C C . HIS A 1 110 ? 4.826 -1.570 5.663 1.00 98.44 110 HIS A C 1
ATOM 812 O O . HIS A 1 110 ? 5.892 -1.008 5.910 1.00 98.44 110 HIS A O 1
ATOM 818 N N . THR A 1 111 ? 4.735 -2.803 5.186 1.00 98.69 111 THR A N 1
ATOM 819 C CA . THR A 1 111 ? 5.873 -3.673 4.902 1.00 98.69 111 THR A CA 1
ATOM 820 C C . THR A 1 111 ? 5.801 -4.094 3.445 1.00 98.69 111 THR A C 1
ATOM 822 O O . THR A 1 111 ? 4.790 -4.643 2.997 1.00 98.69 111 THR A O 1
ATOM 825 N N . LEU A 1 112 ? 6.863 -3.796 2.702 1.00 98.69 112 LEU A N 1
ATOM 826 C CA . LEU A 1 112 ? 7.005 -4.179 1.304 1.00 98.69 112 LEU A CA 1
ATOM 827 C C . LEU A 1 112 ? 7.130 -5.700 1.169 1.00 98.69 112 LEU A C 1
ATOM 829 O O . LEU A 1 112 ? 7.565 -6.390 2.092 1.00 98.69 112 LEU A O 1
ATOM 833 N N . GLY A 1 113 ? 6.713 -6.224 0.019 1.00 98.50 113 GLY A N 1
ATOM 834 C CA . GLY A 1 113 ? 6.927 -7.626 -0.319 1.00 98.50 113 GLY A CA 1
ATOM 835 C C . GLY A 1 113 ? 8.408 -7.965 -0.498 1.00 98.50 113 GLY A C 1
ATOM 836 O O . GLY A 1 113 ? 9.268 -7.091 -0.619 1.00 98.50 113 GLY A O 1
ATOM 837 N N . ALA A 1 114 ? 8.717 -9.260 -0.509 1.00 97.75 114 ALA A N 1
ATOM 838 C CA . ALA A 1 114 ? 10.086 -9.732 -0.684 1.00 97.75 114 ALA A CA 1
ATOM 839 C C . ALA A 1 114 ? 10.684 -9.243 -2.016 1.00 97.75 114 ALA A C 1
ATOM 841 O O . 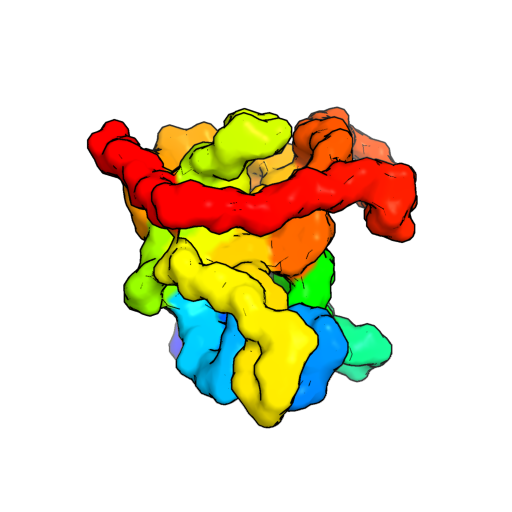ALA A 1 114 ? 10.039 -9.320 -3.059 1.00 97.75 114 ALA A O 1
ATOM 842 N N . GLY A 1 115 ? 11.930 -8.766 -1.973 1.00 96.12 115 GLY A N 1
ATOM 843 C CA . GLY A 1 115 ? 12.640 -8.230 -3.139 1.00 96.12 115 GLY A CA 1
ATOM 844 C C . GLY A 1 115 ? 12.353 -6.758 -3.445 1.00 96.12 115 GLY A C 1
ATOM 845 O O . GLY A 1 115 ? 13.092 -6.166 -4.223 1.00 96.12 115 GLY A O 1
ATOM 846 N N . LEU A 1 116 ? 11.346 -6.148 -2.810 1.00 98.25 116 LEU A N 1
ATOM 847 C CA . LEU A 1 116 ? 11.096 -4.714 -2.921 1.00 98.25 116 LEU A CA 1
ATOM 848 C C . LEU A 1 116 ? 11.803 -3.938 -1.810 1.00 98.25 116 LEU A C 1
ATOM 850 O O . LEU A 1 116 ? 11.997 -4.435 -0.699 1.00 98.25 116 LEU A O 1
ATOM 854 N N . PHE A 1 117 ? 12.136 -2.684 -2.098 1.00 98.25 117 PHE A N 1
ATOM 855 C CA . PHE A 1 117 ? 12.770 -1.779 -1.150 1.00 98.25 117 PHE A CA 1
ATOM 856 C C . PHE A 1 117 ? 12.372 -0.323 -1.396 1.00 98.25 117 PHE A C 1
ATOM 858 O O . PHE A 1 117 ? 12.047 0.079 -2.513 1.00 98.25 117 PHE A O 1
ATOM 865 N N . TYR A 1 118 ? 12.428 0.479 -0.338 1.00 98.06 118 TYR A N 1
ATOM 866 C CA . TYR A 1 118 ? 12.350 1.928 -0.410 1.00 98.06 118 TYR A CA 1
ATOM 867 C C . TYR A 1 118 ? 13.706 2.519 -0.792 1.00 98.06 118 TYR A C 1
ATOM 869 O O . TYR A 1 118 ? 14.737 2.131 -0.244 1.00 98.06 118 TYR A O 1
ATOM 877 N N . PHE A 1 119 ? 13.694 3.526 -1.657 1.00 96.62 119 PHE A N 1
ATOM 878 C CA . PHE A 1 119 ? 14.869 4.273 -2.093 1.00 96.62 119 PHE A CA 1
ATOM 879 C C . PHE A 1 119 ? 14.544 5.767 -2.223 1.00 96.62 119 PHE A C 1
ATOM 881 O O . PHE A 1 119 ? 13.376 6.160 -2.298 1.00 96.62 119 PHE A O 1
ATOM 888 N N . VAL A 1 120 ? 15.570 6.621 -2.230 1.00 94.75 120 VAL A N 1
ATOM 889 C CA . VAL A 1 120 ? 15.403 8.041 -2.576 1.00 94.75 120 VAL A CA 1
ATOM 890 C C . VAL A 1 120 ? 15.536 8.171 -4.083 1.00 94.75 120 VAL A C 1
ATOM 892 O O . VAL A 1 120 ? 16.577 7.839 -4.644 1.00 94.75 120 VAL A O 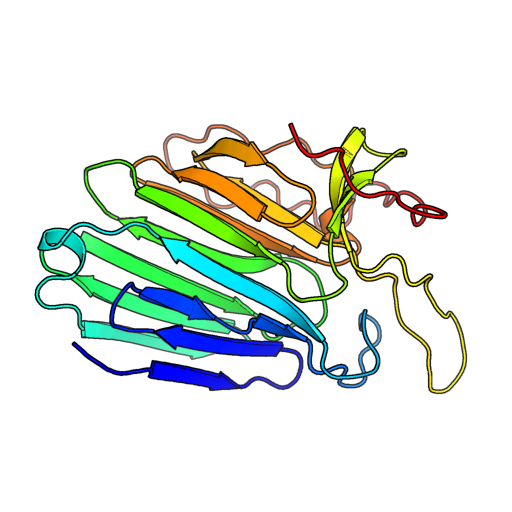1
ATOM 895 N N . ASN A 1 121 ? 14.487 8.647 -4.743 1.00 91.38 121 ASN A N 1
ATOM 896 C CA . ASN A 1 121 ? 14.523 8.891 -6.174 1.00 91.38 121 ASN A CA 1
ATOM 897 C C . ASN A 1 121 ? 15.422 10.110 -6.461 1.00 91.38 121 ASN A C 1
ATOM 899 O O . ASN A 1 121 ? 15.138 11.200 -5.951 1.00 91.38 121 ASN A O 1
ATOM 903 N N . PRO A 1 122 ? 16.488 9.958 -7.268 1.00 89.06 122 PRO A N 1
ATOM 904 C CA . PRO A 1 122 ? 17.467 11.020 -7.494 1.00 89.06 122 PRO A CA 1
ATOM 905 C C . PRO A 1 122 ? 16.892 12.217 -8.261 1.00 89.06 122 PRO A C 1
ATOM 907 O O . PRO A 1 122 ? 17.409 13.323 -8.133 1.00 89.06 122 PRO A O 1
ATOM 910 N N . TYR A 1 123 ? 15.815 12.022 -9.026 1.00 88.62 123 TYR A N 1
ATOM 911 C CA . TYR A 1 123 ? 15.197 13.077 -9.829 1.00 88.62 123 TYR A CA 1
ATOM 912 C C . TYR A 1 123 ? 14.187 13.913 -9.043 1.00 88.62 123 TYR A C 1
ATOM 914 O O . TYR A 1 123 ? 14.006 15.092 -9.333 1.00 88.62 123 TYR A O 1
ATOM 922 N N . THR A 1 124 ? 13.522 13.322 -8.046 1.00 87.12 124 THR A N 1
ATOM 923 C CA . THR A 1 124 ? 12.472 14.008 -7.273 1.00 87.12 124 THR A CA 1
ATOM 924 C C . THR A 1 124 ? 12.900 14.359 -5.850 1.00 87.12 124 THR A C 1
ATOM 926 O O . THR A 1 124 ? 12.239 15.166 -5.196 1.00 87.12 124 THR A O 1
ATOM 929 N N . GLY A 1 125 ? 13.955 13.722 -5.330 1.00 88.94 125 GLY A N 1
ATOM 930 C CA . GLY A 1 125 ? 14.343 13.781 -3.918 1.00 88.94 125 GLY A CA 1
ATOM 931 C C . GLY A 1 125 ? 13.328 13.129 -2.968 1.00 88.94 125 GLY A C 1
ATOM 932 O O . GLY A 1 125 ? 13.489 13.197 -1.749 1.00 88.94 125 GLY A O 1
ATOM 933 N N . LYS A 1 126 ? 12.266 12.510 -3.501 1.00 89.56 126 LYS A N 1
ATOM 934 C CA . LYS A 1 126 ? 11.210 11.852 -2.727 1.00 89.56 126 LYS A CA 1
ATOM 935 C C . LYS A 1 126 ? 11.538 10.375 -2.531 1.00 89.56 126 LYS A C 1
ATOM 937 O O . LYS A 1 126 ? 12.321 9.779 -3.266 1.00 89.56 126 LYS A O 1
ATOM 942 N N . VAL A 1 127 ? 10.912 9.779 -1.521 1.00 93.62 127 VAL A N 1
ATOM 943 C CA . VAL A 1 127 ? 11.001 8.337 -1.284 1.00 93.62 127 VAL A CA 1
ATOM 944 C C . VAL A 1 127 ? 10.037 7.615 -2.219 1.00 93.62 127 VAL A C 1
ATOM 946 O O . VAL A 1 127 ? 8.836 7.884 -2.188 1.00 93.62 127 VAL A O 1
ATOM 949 N N . ASN A 1 128 ? 10.567 6.666 -2.980 1.00 96.00 128 ASN A N 1
ATOM 950 C CA . ASN A 1 128 ? 9.805 5.694 -3.751 1.00 96.00 128 ASN A CA 1
ATOM 951 C C . ASN A 1 128 ? 10.095 4.278 -3.239 1.00 96.00 128 ASN A C 1
ATOM 953 O O . ASN A 1 128 ? 10.995 4.077 -2.424 1.00 96.00 128 ASN A O 1
ATOM 957 N N . PHE A 1 129 ? 9.324 3.302 -3.704 1.00 97.62 129 PHE A N 1
ATOM 958 C CA . PHE A 1 129 ? 9.639 1.883 -3.582 1.00 97.62 129 PHE A CA 1
ATOM 959 C C . PHE A 1 129 ? 9.562 1.190 -4.939 1.00 97.62 129 PHE A C 1
ATOM 961 O O . PHE A 1 129 ? 8.853 1.654 -5.831 1.00 97.62 129 PHE A O 1
ATOM 968 N N . GLY A 1 130 ? 10.280 0.080 -5.072 1.00 97.31 130 GLY A N 1
ATOM 969 C CA . GLY A 1 130 ? 10.341 -0.733 -6.282 1.00 97.31 130 GLY A CA 1
ATOM 970 C C . GLY A 1 130 ? 11.189 -1.981 -6.070 1.00 97.31 130 GLY A C 1
ATOM 971 O O . GLY A 1 130 ? 11.646 -2.229 -4.955 1.00 97.31 130 GLY A O 1
ATOM 972 N N . ASP A 1 131 ? 11.395 -2.757 -7.130 1.00 96.50 131 ASP A N 1
ATOM 973 C CA . ASP A 1 131 ? 12.257 -3.950 -7.143 1.00 96.50 131 ASP A CA 1
ATOM 974 C C . ASP A 1 131 ? 13.597 -3.722 -7.875 1.00 96.50 131 ASP A C 1
ATOM 976 O O . ASP A 1 131 ? 14.446 -4.609 -7.909 1.00 96.50 131 ASP A O 1
ATOM 980 N N . GLY A 1 132 ? 13.795 -2.531 -8.455 1.00 94.75 132 GLY A N 1
ATOM 981 C CA . GLY A 1 132 ? 14.989 -2.175 -9.225 1.00 94.75 132 GLY A CA 1
ATOM 982 C C . GLY A 1 132 ? 15.030 -2.756 -10.642 1.00 94.75 132 GLY A C 1
ATOM 983 O O . GLY A 1 132 ? 16.018 -2.548 -11.343 1.00 94.75 132 GLY A O 1
ATOM 984 N N . THR A 1 133 ? 13.981 -3.450 -11.092 1.00 95.44 133 THR A N 1
ATOM 985 C CA . THR A 1 133 ? 13.920 -4.002 -12.448 1.00 95.44 133 THR A CA 1
ATOM 986 C C . THR A 1 133 ? 13.613 -2.889 -13.451 1.00 95.44 133 THR A C 1
ATOM 988 O O . THR A 1 133 ? 12.544 -2.283 -13.404 1.00 95.44 133 THR A O 1
ATOM 991 N N . ALA A 1 134 ? 14.536 -2.637 -14.383 1.00 94.75 134 ALA A N 1
ATOM 992 C CA . ALA A 1 134 ? 14.358 -1.636 -15.434 1.00 94.75 134 ALA A CA 1
ATOM 993 C C . ALA A 1 134 ? 13.167 -1.958 -16.354 1.00 94.75 134 ALA A C 1
ATOM 995 O O . ALA A 1 134 ? 12.861 -3.125 -16.607 1.00 94.75 134 ALA A O 1
ATOM 996 N N . ALA A 1 135 ? 12.527 -0.917 -16.892 1.00 94.44 135 ALA A N 1
ATOM 997 C CA . ALA A 1 135 ? 11.451 -1.065 -17.863 1.00 94.44 135 ALA A CA 1
ATOM 998 C C . ALA A 1 135 ? 11.915 -1.798 -19.137 1.00 94.44 135 ALA A C 1
ATOM 1000 O O . ALA A 1 135 ? 13.027 -1.606 -19.634 1.00 94.44 135 ALA A O 1
ATOM 1001 N N . VAL A 1 136 ? 11.020 -2.599 -19.715 1.00 95.25 136 VAL A N 1
ATOM 1002 C CA . VAL A 1 136 ? 11.202 -3.262 -21.012 1.00 95.25 136 VAL A CA 1
ATOM 1003 C C . VAL A 1 136 ? 10.225 -2.641 -21.999 1.00 95.25 136 VAL A C 1
ATOM 1005 O O . VAL A 1 136 ? 9.017 -2.705 -21.798 1.00 95.25 136 VAL A O 1
ATOM 1008 N N . THR A 1 137 ? 10.722 -2.058 -23.090 1.00 91.50 137 THR A N 1
ATOM 1009 C CA . THR A 1 137 ? 9.908 -1.229 -24.001 1.00 91.50 137 THR A CA 1
ATOM 1010 C C . THR A 1 137 ? 9.292 -1.987 -25.176 1.00 91.50 137 THR A C 1
ATOM 1012 O O . THR A 1 137 ? 8.422 -1.455 -25.860 1.00 91.50 137 THR A O 1
ATOM 1015 N N . SER A 1 138 ? 9.698 -3.234 -25.435 1.00 90.38 138 SER A N 1
ATOM 1016 C CA . SER A 1 138 ? 9.195 -4.017 -26.573 1.00 90.38 138 SER A CA 1
ATOM 1017 C C . SER A 1 138 ? 9.163 -5.524 -26.303 1.00 90.38 138 SER A C 1
ATOM 1019 O O . SER A 1 138 ? 9.855 -6.038 -25.424 1.00 90.38 138 SER A O 1
ATOM 1021 N N . GLY A 1 139 ? 8.350 -6.236 -27.087 1.00 90.12 139 GLY A N 1
ATOM 1022 C CA . GLY A 1 139 ? 8.185 -7.687 -27.003 1.00 90.12 139 GLY A CA 1
ATOM 1023 C C . GLY A 1 139 ? 7.104 -8.139 -26.018 1.00 90.12 139 GLY A C 1
ATOM 1024 O O . GLY A 1 139 ? 6.438 -7.352 -25.353 1.00 90.12 139 GLY A O 1
ATOM 1025 N N . SER A 1 140 ? 6.912 -9.454 -25.907 1.00 86.25 140 SER A N 1
ATOM 1026 C CA . SER A 1 140 ? 5.895 -10.042 -25.017 1.00 86.25 140 SER A CA 1
ATOM 1027 C C . SER A 1 140 ? 6.158 -9.777 -23.527 1.00 86.25 140 SER A C 1
ATOM 1029 O O . SER A 1 140 ? 5.244 -9.895 -22.708 1.00 86.25 140 SER A O 1
ATOM 1031 N N . GLY A 1 141 ? 7.385 -9.381 -23.179 1.00 91.19 141 GLY A N 1
ATOM 1032 C CA . GLY A 1 141 ? 7.824 -9.017 -21.835 1.00 91.19 141 GLY A CA 1
ATOM 1033 C C . GLY A 1 141 ? 7.746 -7.525 -21.501 1.00 91.19 141 GLY A C 1
ATOM 1034 O O . GLY A 1 141 ? 8.196 -7.172 -20.424 1.00 91.19 141 GLY A O 1
ATOM 1035 N N . THR A 1 142 ? 7.194 -6.655 -22.360 1.00 94.06 142 THR A N 1
ATOM 1036 C CA . THR A 1 142 ? 7.137 -5.197 -22.110 1.00 94.06 142 THR A CA 1
ATOM 1037 C C . THR A 1 142 ? 6.546 -4.861 -20.747 1.00 94.06 142 THR A C 1
ATOM 1039 O O . THR A 1 142 ? 5.426 -5.269 -20.488 1.00 94.06 142 THR A O 1
ATOM 1042 N N . HIS A 1 143 ? 7.215 -4.100 -19.897 1.00 95.62 143 HIS A N 1
ATOM 1043 C CA . HIS A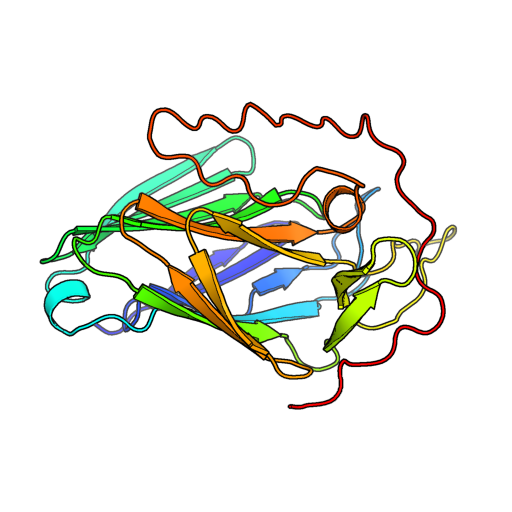 1 143 ? 6.645 -3.599 -18.645 1.00 95.62 143 HIS A CA 1
ATOM 1044 C C . HIS A 1 143 ? 7.306 -2.274 -18.279 1.00 95.62 143 HIS A C 1
ATOM 1046 O O . HIS A 1 143 ? 8.443 -2.022 -18.672 1.00 95.62 143 HIS A O 1
ATOM 1052 N N . GLN A 1 144 ? 6.605 -1.449 -17.512 1.00 95.00 144 GLN A N 1
ATOM 1053 C CA . GLN A 1 144 ? 7.186 -0.270 -16.879 1.00 95.00 144 GLN A CA 1
ATOM 1054 C C . GLN A 1 144 ? 8.027 -0.679 -15.667 1.00 95.00 144 GLN A C 1
ATOM 1056 O O . GLN A 1 144 ? 7.856 -1.779 -15.133 1.00 95.00 144 GLN A O 1
ATOM 1061 N N . MET A 1 145 ? 8.923 0.193 -15.212 1.00 95.25 145 MET A N 1
ATOM 1062 C CA . MET A 1 145 ? 9.614 -0.014 -13.944 1.00 95.25 145 MET A CA 1
ATOM 1063 C C . MET A 1 145 ? 8.592 -0.030 -12.799 1.00 95.25 145 MET A C 1
ATOM 1065 O O . MET A 1 145 ? 7.688 0.809 -12.746 1.00 95.25 145 MET A O 1
ATOM 1069 N N . LEU A 1 146 ? 8.717 -0.976 -11.863 1.00 96.69 146 LEU A N 1
ATOM 1070 C CA . LEU A 1 146 ? 7.870 -0.989 -10.674 1.00 96.69 146 LEU A CA 1
ATOM 1071 C C . LEU A 1 146 ? 8.268 0.163 -9.757 1.00 96.69 146 LEU A C 1
ATOM 1073 O O . LEU A 1 146 ? 9.230 0.074 -8.998 1.00 96.69 146 LEU A O 1
ATOM 1077 N N . LEU A 1 147 ? 7.488 1.236 -9.827 1.00 96.31 147 LEU A N 1
ATOM 1078 C CA . LEU A 1 147 ? 7.652 2.425 -9.011 1.00 96.31 147 LEU A CA 1
ATOM 1079 C C . LEU A 1 147 ? 6.385 2.664 -8.209 1.00 96.31 147 LEU A C 1
ATOM 1081 O O . LEU A 1 147 ? 5.273 2.610 -8.728 1.00 96.31 147 LEU A O 1
ATOM 1085 N N . GLY A 1 148 ? 6.547 2.957 -6.928 1.00 96.00 148 GLY A N 1
ATOM 1086 C CA . GLY A 1 148 ? 5.439 3.343 -6.077 1.00 96.00 148 GLY A CA 1
ATOM 1087 C C . GLY A 1 148 ? 5.839 4.313 -4.984 1.00 96.00 148 GLY A C 1
ATOM 1088 O O . GLY A 1 148 ? 7.020 4.582 -4.754 1.00 96.00 148 GLY A O 1
ATOM 1089 N N . LYS A 1 149 ? 4.837 4.883 -4.322 1.00 94.75 149 LYS A N 1
ATOM 1090 C CA . LYS A 1 149 ? 4.995 5.683 -3.105 1.00 94.75 149 LYS A CA 1
ATOM 1091 C C . LYS A 1 149 ? 3.814 5.478 -2.170 1.00 94.75 149 LYS A C 1
ATOM 1093 O O . LYS A 1 149 ? 2.676 5.289 -2.609 1.00 94.75 149 LYS A O 1
ATOM 1098 N N . ASP A 1 150 ? 4.076 5.572 -0.872 1.00 93.94 150 ASP A N 1
ATOM 1099 C CA . ASP A 1 150 ? 3.002 5.795 0.090 1.00 93.94 150 ASP A CA 1
ATOM 1100 C C . ASP A 1 150 ? 2.412 7.195 -0.116 1.00 93.94 150 ASP A C 1
ATOM 1102 O O . ASP A 1 150 ? 3.129 8.162 -0.388 1.00 93.94 150 ASP A O 1
ATOM 1106 N N . SER A 1 151 ? 1.092 7.307 0.016 1.00 91.94 151 SER A N 1
ATOM 1107 C CA . SER A 1 151 ? 0.346 8.546 -0.205 1.00 91.94 151 SER A CA 1
ATOM 1108 C C . SER A 1 151 ? -0.413 8.951 1.063 1.00 91.94 151 SER A C 1
ATOM 1110 O O . SER A 1 151 ? -1.613 8.681 1.171 1.00 91.94 151 SER A O 1
ATOM 1112 N N . PRO A 1 152 ? 0.275 9.549 2.053 1.00 92.94 152 PRO A N 1
ATOM 1113 C CA . PRO A 1 152 ? -0.337 9.974 3.308 1.00 92.94 152 PRO A CA 1
ATOM 1114 C C . PRO A 1 152 ? -1.242 11.201 3.119 1.00 92.94 152 PRO A C 1
ATOM 1116 O O . PRO A 1 152 ? -0.937 12.094 2.329 1.00 92.94 152 PRO A O 1
ATOM 1119 N N . GLN A 1 153 ? -2.307 11.298 3.913 1.00 91.56 153 GLN A N 1
ATOM 1120 C CA . GLN A 1 153 ? -3.026 12.549 4.170 1.00 91.56 153 GLN A CA 1
ATOM 1121 C C . GLN A 1 153 ? -3.317 12.666 5.669 1.00 91.56 153 GLN A C 1
ATOM 1123 O O . GLN A 1 153 ? -3.823 11.727 6.280 1.00 91.56 153 GLN A O 1
ATOM 1128 N N . VAL A 1 154 ? -2.992 13.827 6.252 1.00 93.31 154 VAL A N 1
ATOM 1129 C CA . VAL A 1 154 ? -3.023 14.071 7.709 1.00 93.31 154 VAL A CA 1
ATOM 1130 C C . VAL A 1 154 ? -2.307 12.950 8.485 1.00 93.31 154 VAL A C 1
ATOM 1132 O O . VAL A 1 154 ? -2.787 12.434 9.495 1.00 93.31 154 VAL A O 1
ATOM 1135 N N . ALA A 1 155 ? -1.151 12.536 7.965 1.00 94.62 155 ALA A N 1
ATOM 1136 C CA . ALA A 1 155 ? -0.343 11.466 8.524 1.00 94.62 155 ALA A CA 1
ATOM 1137 C C . ALA A 1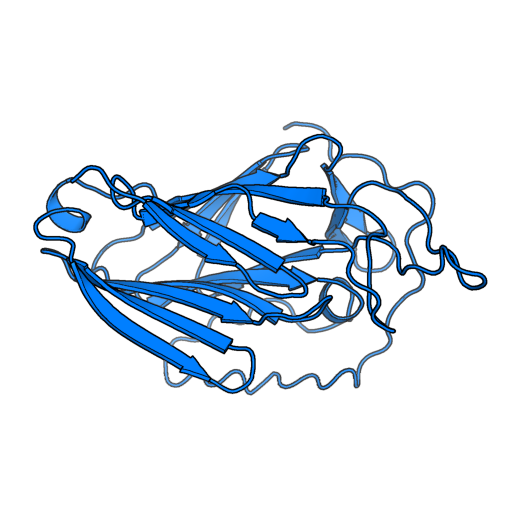 155 ? 1.143 11.828 8.486 1.00 94.62 155 ALA A C 1
ATOM 1139 O O . ALA A 1 155 ? 1.635 12.391 7.507 1.00 94.62 155 ALA A O 1
ATOM 1140 N N . THR A 1 156 ? 1.857 11.469 9.549 1.00 96.12 156 THR A N 1
ATOM 1141 C CA . THR A 1 156 ? 3.280 11.774 9.732 1.00 96.12 156 THR A CA 1
ATOM 1142 C C . THR A 1 156 ? 4.078 10.482 9.771 1.00 96.12 156 THR A C 1
ATOM 1144 O O . THR A 1 156 ? 3.773 9.596 10.569 1.00 96.12 156 THR A O 1
ATOM 1147 N N . LYS A 1 157 ? 5.120 10.371 8.941 1.00 96.31 157 LYS A N 1
ATOM 1148 C CA . LYS A 1 157 ? 6.051 9.236 8.987 1.00 96.31 157 LYS A CA 1
ATOM 1149 C C . LYS A 1 157 ? 6.856 9.293 10.279 1.00 96.31 157 LYS A C 1
ATOM 1151 O O . LYS A 1 157 ? 7.506 10.303 10.540 1.00 96.31 157 LYS A O 1
ATOM 1156 N N . THR A 1 158 ? 6.835 8.225 11.063 1.00 97.06 158 THR A N 1
ATOM 1157 C CA . THR A 1 158 ? 7.558 8.129 12.338 1.00 97.06 158 THR A CA 1
ATOM 1158 C C . THR A 1 158 ? 8.827 7.297 12.231 1.00 97.06 158 THR A C 1
ATOM 1160 O O . THR A 1 158 ? 9.790 7.573 12.939 1.00 97.06 158 THR A O 1
ATOM 1163 N N . SER A 1 159 ? 8.869 6.314 11.330 1.00 96.44 159 SER A N 1
ATOM 1164 C CA . SER A 1 159 ? 10.077 5.534 11.055 1.00 96.44 159 SER A CA 1
ATOM 1165 C C . SER A 1 159 ? 10.102 4.997 9.629 1.00 96.44 159 SER A C 1
ATOM 1167 O O . SER A 1 159 ? 9.064 4.879 8.967 1.00 96.44 159 SER A O 1
ATOM 1169 N N . GLN A 1 160 ? 11.305 4.678 9.152 1.00 96.06 160 GLN A N 1
ATOM 1170 C CA . GLN A 1 160 ? 11.514 4.040 7.863 1.00 96.06 160 GLN A CA 1
ATOM 1171 C C . GLN A 1 160 ? 12.789 3.196 7.865 1.00 96.06 160 GLN A C 1
ATOM 1173 O O . GLN A 1 160 ? 13.856 3.676 8.235 1.00 96.06 160 GLN A O 1
ATOM 1178 N N . THR A 1 161 ? 12.668 1.971 7.368 1.00 96.56 161 THR A N 1
ATOM 1179 C CA . THR A 1 161 ? 13.777 1.096 6.985 1.00 96.56 161 THR A CA 1
ATOM 1180 C C . THR A 1 161 ? 13.774 0.896 5.467 1.00 96.56 161 THR A C 1
ATOM 1182 O O . THR A 1 161 ? 12.940 1.457 4.750 1.00 96.56 161 THR A O 1
ATOM 1185 N N . ALA A 1 162 ? 14.678 0.054 4.965 1.00 96.31 162 ALA A N 1
ATOM 1186 C CA . ALA A 1 162 ? 14.684 -0.357 3.565 1.00 96.31 162 ALA A CA 1
ATOM 1187 C C . ALA A 1 162 ? 13.367 -1.014 3.111 1.00 96.31 162 ALA A C 1
ATOM 1189 O O . ALA A 1 162 ? 13.055 -0.958 1.931 1.00 96.31 162 ALA A O 1
ATOM 1190 N N . THR A 1 163 ? 12.579 -1.620 4.004 1.00 97.94 163 THR A N 1
ATOM 1191 C CA . THR A 1 163 ? 11.383 -2.403 3.622 1.00 97.94 163 THR A CA 1
ATOM 1192 C C . THR A 1 163 ? 10.123 -2.060 4.404 1.00 97.94 163 THR A C 1
ATOM 1194 O O . THR A 1 163 ? 9.036 -2.495 4.028 1.00 97.94 163 THR A O 1
ATOM 1197 N N . THR A 1 164 ? 10.229 -1.247 5.456 1.00 98.12 164 THR A N 1
ATOM 1198 C CA . THR A 1 164 ? 9.100 -0.917 6.328 1.00 98.12 164 THR A CA 1
ATOM 1199 C C . THR A 1 164 ? 9.008 0.581 6.564 1.00 98.12 164 THR A C 1
ATOM 1201 O O . THR A 1 164 ? 10.013 1.249 6.788 1.00 98.12 164 THR A O 1
ATOM 1204 N N . THR A 1 165 ? 7.789 1.109 6.586 1.00 97.88 165 THR A N 1
ATOM 1205 C CA . THR A 1 165 ? 7.498 2.468 7.063 1.00 97.88 165 THR A CA 1
ATOM 1206 C C . THR A 1 165 ? 6.439 2.423 8.147 1.00 97.88 165 THR A C 1
ATOM 1208 O O . THR A 1 165 ? 5.484 1.650 8.038 1.00 97.88 165 THR A O 1
ATOM 1211 N N . THR A 1 166 ? 6.571 3.296 9.140 1.00 98.19 166 THR A N 1
ATOM 1212 C CA . THR A 1 166 ? 5.544 3.511 10.162 1.00 98.19 166 THR A CA 1
ATOM 1213 C C . THR A 1 166 ? 5.035 4.942 10.090 1.00 98.19 166 THR A C 1
ATOM 1215 O O . THR A 1 166 ? 5.814 5.877 9.896 1.00 98.19 166 THR A O 1
ATOM 1218 N N . TRP A 1 167 ? 3.726 5.109 10.241 1.00 98.25 167 TRP A N 1
ATOM 1219 C CA . TRP A 1 167 ? 3.030 6.382 10.106 1.00 98.25 167 TRP A CA 1
ATOM 1220 C C . TRP A 1 167 ? 2.053 6.573 11.256 1.00 98.25 167 TRP A C 1
ATOM 1222 O O . TRP A 1 167 ? 1.340 5.641 11.608 1.00 98.25 167 TRP A O 1
ATOM 1232 N N . THR A 1 168 ? 1.966 7.782 11.798 1.00 98.00 168 THR A N 1
ATOM 1233 C CA . THR A 1 168 ? 0.881 8.182 12.701 1.00 98.00 168 THR A CA 1
ATOM 1234 C C . THR A 1 168 ? -0.155 8.954 11.899 1.00 98.00 168 THR A C 1
ATOM 1236 O O . THR A 1 168 ? 0.134 10.050 11.419 1.00 98.00 168 THR A O 1
ATOM 1239 N N . VAL A 1 169 ? -1.353 8.394 11.761 1.00 97.06 169 VAL A N 1
ATOM 1240 C CA . VAL A 1 169 ? -2.489 8.982 11.043 1.00 97.06 169 VAL A CA 1
ATOM 1241 C C . VAL A 1 169 ? -3.415 9.647 12.052 1.00 97.06 169 VAL A C 1
ATOM 1243 O O . VAL A 1 169 ? -3.850 9.000 13.001 1.00 97.06 169 VAL A O 1
ATOM 1246 N N . GLN A 1 170 ? -3.700 10.935 11.876 1.00 96.44 170 GLN A N 1
ATOM 1247 C CA . GLN A 1 170 ? -4.618 11.669 12.751 1.00 96.44 170 GLN A CA 1
ATOM 1248 C C . GLN A 1 170 ? -6.087 11.378 12.396 1.00 96.44 170 GLN A C 1
ATOM 1250 O O . GLN A 1 170 ? -6.360 10.899 11.292 1.00 96.44 170 GLN A O 1
ATOM 1255 N N . PRO A 1 171 ? -7.049 11.688 13.287 1.00 93.12 171 PRO A N 1
ATOM 1256 C CA . PRO A 1 171 ? -8.475 11.623 12.963 1.00 93.12 171 PRO A CA 1
ATOM 1257 C C . PRO A 1 171 ? -8.810 12.340 11.644 1.00 93.12 171 PRO A C 1
ATOM 1259 O O . PRO A 1 171 ? -8.369 13.465 11.415 1.00 93.12 171 PRO A O 1
ATOM 1262 N N . GLY A 1 172 ? -9.568 11.678 10.761 1.00 87.56 172 GLY A N 1
ATOM 1263 C CA . GLY A 1 172 ? -9.886 12.185 9.414 1.00 87.56 172 GLY A CA 1
ATOM 1264 C C . GLY A 1 172 ? -8.752 12.045 8.384 1.00 87.56 172 GLY A C 1
ATOM 1265 O O . GLY A 1 172 ? -8.917 12.427 7.225 1.00 87.56 172 GLY A O 1
ATOM 1266 N N . GLY A 1 173 ? -7.605 11.498 8.790 1.00 93.06 173 GLY A N 1
ATOM 1267 C CA . GLY A 1 173 ? -6.484 11.166 7.920 1.00 93.06 173 GLY A CA 1
ATOM 1268 C C . GLY A 1 173 ? -6.618 9.803 7.242 1.00 93.06 173 GLY A C 1
ATOM 1269 O O . GLY A 1 173 ? -7.547 9.026 7.487 1.00 93.06 173 GLY A O 1
ATOM 1270 N N . ARG A 1 174 ? -5.654 9.508 6.368 1.00 93.88 174 ARG A N 1
ATOM 1271 C CA . ARG A 1 174 ? -5.594 8.250 5.622 1.00 93.88 174 ARG A CA 1
ATOM 1272 C C . ARG A 1 174 ? -4.203 7.901 5.117 1.00 93.88 174 ARG A C 1
ATOM 1274 O O . ARG A 1 174 ? -3.352 8.773 4.944 1.00 93.88 174 ARG A O 1
ATOM 1281 N N . MET A 1 175 ? -4.027 6.622 4.801 1.00 96.12 175 MET A N 1
ATOM 1282 C CA . MET A 1 175 ? -2.858 6.093 4.107 1.00 96.12 175 MET A CA 1
ATOM 1283 C C . MET A 1 175 ? -3.265 5.502 2.762 1.00 96.12 175 MET A C 1
ATOM 1285 O O . MET A 1 175 ? -4.016 4.532 2.707 1.00 96.12 175 MET A O 1
ATOM 1289 N N . GLY A 1 176 ? -2.756 6.080 1.677 1.00 92.50 176 GLY A N 1
ATOM 1290 C CA . GLY A 1 176 ? -2.919 5.562 0.322 1.00 92.50 176 GLY A CA 1
ATOM 1291 C C . GLY A 1 176 ? -1.650 4.949 -0.260 1.00 92.50 176 GLY A C 1
ATOM 1292 O O . GLY A 1 176 ? -0.577 4.991 0.345 1.00 92.50 176 GLY A O 1
ATOM 1293 N N . GLY A 1 177 ? -1.778 4.408 -1.466 1.00 91.12 177 GLY A N 1
ATOM 1294 C CA . GLY A 1 177 ? -0.677 3.950 -2.305 1.00 91.12 177 GLY A CA 1
ATOM 1295 C C . GLY A 1 177 ? -0.868 4.427 -3.739 1.00 91.12 177 GLY A C 1
ATOM 1296 O O . GLY A 1 177 ? -1.972 4.354 -4.280 1.00 91.12 177 GLY A O 1
ATOM 1297 N N . VAL A 1 178 ? 0.215 4.922 -4.332 1.00 93.12 178 VAL A N 1
ATOM 1298 C CA . VAL A 1 178 ? 0.262 5.350 -5.733 1.00 93.12 178 VAL A CA 1
ATOM 1299 C C . VAL A 1 178 ? 1.381 4.590 -6.430 1.00 93.12 178 VAL A C 1
ATOM 1301 O O . VAL A 1 178 ? 2.453 4.428 -5.846 1.00 93.12 178 VAL A O 1
ATOM 1304 N N . LEU A 1 179 ? 1.130 4.123 -7.650 1.00 93.44 179 LEU A N 1
ATOM 1305 C CA . LEU A 1 179 ? 2.068 3.349 -8.457 1.00 93.44 179 LEU A CA 1
ATOM 1306 C C . LEU A 1 179 ? 2.304 3.986 -9.838 1.00 93.44 179 LEU A C 1
ATOM 1308 O O . LEU A 1 179 ? 1.475 4.764 -10.307 1.00 93.44 179 LEU A O 1
ATOM 1312 N N . GLY A 1 180 ? 3.396 3.606 -10.497 1.00 90.50 180 GLY A N 1
ATOM 1313 C CA . GLY A 1 180 ? 3.775 4.033 -11.844 1.00 90.50 180 GLY A CA 1
ATOM 1314 C C . GLY A 1 180 ? 4.147 5.510 -11.927 1.00 90.50 180 GLY A C 1
ATOM 1315 O O . GLY A 1 180 ? 4.713 6.077 -10.993 1.00 90.50 180 GLY A O 1
ATOM 1316 N N . GLU A 1 181 ? 3.814 6.139 -13.050 1.00 83.56 181 GLU A N 1
ATOM 1317 C CA . GLU A 1 181 ? 4.145 7.540 -13.351 1.00 83.56 181 GLU A CA 1
ATOM 1318 C C . GLU A 1 181 ? 3.652 8.512 -12.261 1.00 83.56 181 GLU A C 1
ATOM 1320 O O . GLU A 1 181 ? 4.409 9.363 -11.787 1.00 83.56 181 GLU A O 1
ATOM 1325 N N . ASP A 1 182 ? 2.434 8.308 -11.750 1.00 81.75 182 ASP A N 1
ATOM 1326 C CA . ASP A 1 182 ? 1.846 9.099 -10.657 1.00 81.75 182 ASP A CA 1
ATOM 1327 C C . ASP A 1 182 ? 2.664 9.011 -9.346 1.00 81.75 182 ASP A C 1
ATOM 1329 O O . ASP A 1 182 ? 2.545 9.850 -8.442 1.00 81.75 182 ASP A O 1
ATOM 1333 N N . ALA A 1 183 ? 3.500 7.976 -9.193 1.00 82.69 183 ALA A N 1
ATOM 1334 C CA . ALA A 1 183 ? 4.371 7.820 -8.034 1.00 82.69 183 ALA A CA 1
ATOM 1335 C C . ALA A 1 183 ? 5.607 8.727 -8.088 1.00 82.69 183 ALA A C 1
ATOM 1337 O O . ALA A 1 183 ? 6.195 9.016 -7.040 1.00 82.69 183 ALA A O 1
ATOM 1338 N N . VAL A 1 184 ? 5.996 9.181 -9.278 1.00 81.00 184 VAL A N 1
ATOM 1339 C CA . VAL A 1 184 ? 7.183 10.016 -9.513 1.00 81.00 184 VAL A CA 1
ATOM 1340 C C . VAL A 1 184 ? 6.849 11.390 -10.086 1.00 81.00 184 VAL A C 1
ATOM 1342 O O . VAL A 1 184 ? 7.740 12.231 -10.201 1.00 81.00 184 VAL A O 1
ATOM 1345 N N . GLU A 1 185 ? 5.576 11.655 -10.374 1.00 74.38 185 GLU A N 1
ATOM 1346 C CA . GLU A 1 185 ? 5.113 12.965 -10.808 1.00 74.38 185 GLU A CA 1
ATOM 1347 C C . GLU A 1 185 ? 5.540 14.064 -9.810 1.00 74.38 185 GLU A C 1
ATOM 1349 O O . GLU A 1 185 ? 5.454 13.929 -8.576 1.00 74.38 185 GLU A O 1
ATOM 1354 N N . LEU A 1 186 ? 6.019 15.190 -10.347 1.00 61.62 186 LEU A N 1
ATOM 1355 C CA . LEU A 1 186 ? 6.511 16.346 -9.589 1.00 61.62 186 LEU A CA 1
ATOM 1356 C C . LEU A 1 186 ? 5.379 17.148 -8.914 1.00 61.62 186 LEU A C 1
ATOM 1358 O O . LEU A 1 186 ? 5.419 18.373 -8.856 1.00 61.62 186 LEU A O 1
ATOM 1362 N N . SER A 1 187 ? 4.363 16.478 -8.366 1.00 56.47 187 SER A N 1
ATOM 1363 C CA . SER A 1 187 ? 3.291 17.129 -7.614 1.00 56.47 187 SER A CA 1
ATOM 1364 C C . SER A 1 187 ? 3.829 17.768 -6.328 1.00 56.47 187 SER A C 1
ATOM 1366 O O . SER A 1 187 ? 4.786 17.271 -5.714 1.00 56.47 187 SER A O 1
ATOM 1368 N N . ALA A 1 188 ? 3.172 18.830 -5.854 1.00 47.16 188 ALA A N 1
ATOM 1369 C CA . ALA A 1 188 ? 3.349 19.282 -4.477 1.00 47.16 188 ALA A CA 1
ATOM 1370 C C . ALA A 1 188 ? 3.069 18.108 -3.512 1.00 47.16 188 ALA A C 1
ATOM 1372 O O . ALA A 1 188 ? 2.230 17.245 -3.791 1.00 47.16 188 ALA A O 1
ATOM 1373 N N . GLY A 1 189 ? 3.827 18.029 -2.413 1.00 49.72 189 GLY A N 1
ATOM 1374 C CA . GLY A 1 189 ? 3.635 17.007 -1.378 1.00 49.72 189 GLY A CA 1
ATOM 1375 C C . GLY A 1 189 ? 2.247 17.082 -0.729 1.00 49.72 189 GLY A C 1
ATOM 1376 O O . GLY A 1 189 ? 1.491 18.024 -0.967 1.00 49.72 189 GLY A O 1
ATOM 1377 N N . ALA A 1 190 ? 1.912 16.086 0.097 1.00 45.38 190 ALA A N 1
ATOM 1378 C CA . ALA A 1 190 ? 0.633 16.024 0.804 1.00 45.38 190 ALA A CA 1
ATOM 1379 C C . ALA A 1 190 ? 0.341 17.350 1.530 1.00 45.38 190 ALA A C 1
ATOM 1381 O O . ALA A 1 190 ? 1.087 17.765 2.415 1.00 45.38 190 ALA A O 1
ATOM 1382 N N . THR A 1 191 ? -0.727 18.038 1.129 1.00 43.31 191 THR A N 1
ATOM 1383 C CA . THR A 1 191 ? -1.153 19.285 1.768 1.00 43.31 191 THR A CA 1
ATOM 1384 C C . THR A 1 191 ? -1.914 18.945 3.049 1.00 43.31 191 THR A C 1
ATOM 1386 O O . THR A 1 191 ? -2.813 18.102 3.029 1.00 43.31 191 THR A O 1
ATOM 1389 N N . ASN A 1 192 ? -1.575 19.596 4.166 1.00 39.34 192 ASN A N 1
ATOM 1390 C CA . ASN A 1 192 ? -2.404 19.552 5.371 1.00 39.34 192 ASN A CA 1
ATOM 1391 C C . ASN A 1 192 ? -3.749 20.194 5.035 1.00 39.34 192 ASN A C 1
ATOM 1393 O O . ASN A 1 192 ? -3.819 21.399 4.814 1.00 39.34 192 ASN A O 1
ATOM 1397 N N . CYS A 1 193 ? -4.798 19.387 4.953 1.00 45.62 193 CYS A N 1
ATOM 1398 C CA . CYS A 1 193 ? -6.121 19.852 4.580 1.00 45.62 193 CYS A CA 1
ATOM 1399 C C . CYS A 1 193 ? -7.099 19.507 5.707 1.00 45.62 193 CYS A C 1
ATOM 1401 O O . CYS A 1 193 ? -7.190 18.352 6.121 1.00 45.62 193 CYS A O 1
ATOM 1403 N N . THR A 1 194 ? -7.754 20.536 6.251 1.00 47.38 194 THR A N 1
ATOM 1404 C CA . THR A 1 194 ? -8.512 20.486 7.512 1.00 47.38 194 THR A CA 1
ATOM 1405 C C . THR A 1 194 ? -10.037 20.543 7.336 1.00 47.38 194 THR A C 1
ATOM 1407 O O . THR A 1 194 ? -10.743 20.359 8.323 1.00 47.38 194 THR A O 1
ATOM 1410 N N . SER A 1 195 ? -10.566 20.728 6.115 1.00 29.19 195 SER A N 1
ATOM 1411 C CA . SER A 1 195 ? -11.997 20.559 5.772 1.00 29.19 195 SER A CA 1
ATOM 1412 C C . SER A 1 195 ? -12.222 20.532 4.246 1.00 29.19 195 SER A C 1
ATOM 1414 O O . SER A 1 195 ? -11.528 21.245 3.529 1.00 29.19 195 SER A O 1
ATOM 1416 N N . ASP A 1 196 ? -13.192 19.744 3.757 1.00 35.31 196 ASP A N 1
ATOM 1417 C CA . ASP A 1 196 ? -13.625 19.637 2.340 1.00 35.31 196 ASP A CA 1
ATOM 1418 C C . ASP A 1 196 ? -12.536 19.335 1.294 1.00 35.31 196 ASP A C 1
ATOM 1420 O O . ASP A 1 196 ? -12.505 19.854 0.178 1.00 35.31 196 ASP A O 1
ATOM 1424 N N . CYS A 1 197 ? -11.660 18.392 1.626 1.00 52.56 197 CYS A N 1
ATOM 1425 C CA . CYS A 1 197 ? -10.620 17.907 0.727 1.00 52.56 197 CYS A CA 1
ATOM 1426 C C . CYS A 1 197 ? -11.176 16.833 -0.222 1.00 52.56 197 CYS A C 1
ATOM 1428 O O . CYS A 1 197 ? -10.810 15.659 -0.135 1.00 52.56 197 CYS A O 1
ATOM 1430 N N . GLN A 1 198 ? -12.025 17.219 -1.175 1.00 39.94 198 GLN A N 1
ATOM 1431 C CA . GLN A 1 198 ? -11.946 16.540 -2.472 1.00 39.94 198 GLN A CA 1
ATOM 1432 C C . GLN A 1 198 ? -10.499 16.711 -2.953 1.00 39.94 198 GLN A C 1
ATOM 1434 O O . GLN A 1 198 ? -9.925 17.784 -2.765 1.00 39.94 198 GLN A O 1
ATOM 1439 N N . ALA A 1 199 ? -9.874 15.675 -3.514 1.00 41.66 199 ALA A N 1
ATOM 1440 C CA . ALA A 1 199 ? -8.550 15.793 -4.116 1.00 41.66 199 ALA A CA 1
ATOM 1441 C C . ALA A 1 199 ? -8.624 16.769 -5.310 1.00 41.66 199 ALA A C 1
ATOM 1443 O O . ALA A 1 199 ? -8.756 16.359 -6.455 1.00 41.66 199 ALA A O 1
ATOM 1444 N N . GLN A 1 200 ? -8.601 18.077 -5.041 1.00 38.03 200 GLN A N 1
ATOM 1445 C CA . GLN A 1 200 ? -8.555 19.139 -6.046 1.00 38.03 200 GLN A CA 1
ATOM 1446 C C . GLN A 1 200 ? -7.163 19.233 -6.682 1.00 38.03 200 GLN A C 1
ATOM 1448 O O . GLN A 1 200 ? -7.021 19.812 -7.754 1.00 38.03 200 GLN A O 1
ATOM 1453 N N . ASN A 1 201 ? -6.161 18.560 -6.104 1.00 44.41 201 ASN A N 1
ATOM 1454 C CA . ASN A 1 201 ? -4.914 18.208 -6.780 1.00 44.41 201 ASN A CA 1
ATOM 1455 C C . ASN A 1 201 ? -5.162 17.069 -7.786 1.00 44.41 201 ASN A C 1
ATOM 1457 O O . ASN A 1 201 ? -4.502 16.034 -7.732 1.00 44.41 201 ASN A O 1
ATOM 1461 N N . GLN A 1 202 ? -6.126 17.246 -8.695 1.00 39.69 202 GLN A N 1
ATOM 1462 C CA . GLN A 1 202 ? -6.242 16.433 -9.903 1.00 39.69 202 GLN A CA 1
ATOM 1463 C C . GLN A 1 202 ? -5.093 16.815 -10.836 1.00 39.69 202 GLN A C 1
ATOM 1465 O O . GLN A 1 202 ? -5.307 17.417 -11.888 1.00 39.69 202 GLN A O 1
ATOM 1470 N N . VAL A 1 203 ? -3.860 16.509 -10.439 1.00 43.34 203 VAL A N 1
ATOM 1471 C CA . VAL A 1 203 ? -2.755 16.499 -11.383 1.00 43.34 203 VAL A CA 1
ATOM 1472 C C . VAL A 1 203 ? -3.037 15.311 -12.298 1.00 43.34 203 VAL A C 1
ATOM 1474 O O . VAL A 1 203 ? -2.839 14.158 -11.941 1.00 43.34 203 VAL A O 1
ATOM 1477 N N . ARG A 1 204 ? -3.698 15.583 -13.424 1.00 42.41 204 ARG A N 1
ATOM 1478 C CA . ARG A 1 204 ? -4.125 14.572 -14.399 1.00 42.41 204 ARG A CA 1
ATOM 1479 C C . ARG A 1 204 ? -2.950 14.210 -15.313 1.00 42.41 204 ARG A C 1
ATOM 1481 O O . ARG A 1 204 ? -3.080 14.344 -16.526 1.00 42.41 204 ARG A O 1
ATOM 1488 N N . GLY A 1 205 ? -1.789 13.876 -14.746 1.00 48.75 205 GLY A N 1
ATOM 1489 C CA . GLY A 1 205 ? -0.563 13.659 -15.522 1.00 48.75 205 GLY A CA 1
ATOM 1490 C C . GLY A 1 205 ? -0.087 14.912 -16.270 1.00 48.75 205 GLY A C 1
ATOM 1491 O O . GLY A 1 205 ? 0.464 14.814 -17.362 1.00 48.75 205 GLY A O 1
ATOM 1492 N N . SER A 1 206 ? -0.383 16.110 -15.750 1.00 52.03 206 SER A N 1
ATOM 1493 C CA . SER A 1 206 ? -0.026 17.379 -16.402 1.00 52.03 206 SER A CA 1
ATOM 1494 C C . SER A 1 206 ? 1.361 17.887 -16.012 1.00 52.03 206 SER A C 1
ATOM 1496 O O . SER A 1 206 ? 1.792 18.919 -16.531 1.00 52.03 206 SER A O 1
ATOM 1498 N N . LEU A 1 207 ? 2.036 17.233 -15.063 1.00 60.34 207 LEU A N 1
ATOM 1499 C CA . LEU A 1 207 ? 3.394 17.590 -14.673 1.00 60.34 207 LEU A CA 1
ATOM 1500 C C . LEU A 1 207 ? 4.405 16.665 -15.360 1.00 60.34 207 LEU A C 1
ATOM 1502 O O . LEU A 1 207 ? 4.088 15.516 -15.661 1.00 60.34 207 LEU A O 1
ATOM 1506 N N . PRO A 1 208 ? 5.637 17.145 -15.605 1.00 69.06 208 PRO A N 1
ATOM 1507 C CA . PRO A 1 208 ? 6.679 16.310 -16.180 1.00 69.06 208 PRO A CA 1
ATOM 1508 C C . PRO A 1 208 ? 6.924 15.063 -15.323 1.00 69.06 208 PRO A C 1
ATOM 1510 O O . PRO A 1 208 ? 7.226 15.168 -14.129 1.00 69.06 208 PRO A O 1
ATOM 1513 N N . VAL A 1 209 ? 6.818 13.894 -15.952 1.00 72.12 209 VAL A N 1
ATOM 1514 C CA . VAL A 1 209 ? 7.265 12.617 -15.392 1.00 72.12 209 VAL A CA 1
ATOM 1515 C C . VAL A 1 209 ? 8.776 12.526 -15.637 1.00 72.12 209 VAL A C 1
ATOM 1517 O O . VAL A 1 209 ? 9.204 12.614 -16.793 1.00 72.12 209 VAL A O 1
ATOM 1520 N N . PRO A 1 210 ? 9.613 12.437 -14.589 1.00 80.94 210 PRO A N 1
ATOM 1521 C CA . PRO A 1 210 ? 11.052 12.282 -14.769 1.00 80.94 210 PRO A CA 1
ATOM 1522 C C . PRO A 1 210 ? 11.389 10.899 -15.357 1.00 80.94 210 PRO A C 1
ATOM 1524 O O . PRO A 1 210 ? 10.567 9.988 -15.268 1.00 80.94 210 PRO A O 1
ATOM 1527 N N . PRO A 1 211 ? 12.597 10.711 -15.920 1.00 85.75 211 PRO A N 1
ATOM 1528 C CA . PRO A 1 211 ? 13.067 9.391 -16.332 1.00 85.75 211 PRO A CA 1
ATOM 1529 C C . PRO A 1 211 ? 13.064 8.372 -15.183 1.00 85.75 211 PRO A C 1
ATOM 1531 O O . PRO A 1 211 ? 13.154 8.744 -14.007 1.00 85.75 211 PRO A O 1
ATOM 1534 N N . ASP A 1 212 ? 13.046 7.087 -15.538 1.00 90.31 212 ASP A N 1
ATOM 1535 C CA . ASP A 1 212 ? 13.205 5.996 -14.577 1.00 90.31 212 ASP A CA 1
ATOM 1536 C C . ASP A 1 212 ? 14.563 6.090 -13.851 1.00 90.31 212 ASP A C 1
ATOM 1538 O O . ASP A 1 212 ? 15.597 6.322 -14.490 1.00 90.31 212 ASP A O 1
ATOM 1542 N N . PRO A 1 213 ? 14.599 5.903 -12.518 1.00 90.56 213 PRO A N 1
ATOM 1543 C CA . PRO A 1 213 ? 15.846 5.772 -11.774 1.00 90.56 213 PRO A CA 1
ATOM 1544 C C . PRO A 1 213 ? 16.714 4.626 -12.306 1.00 90.56 213 PRO A C 1
ATOM 1546 O O . PRO A 1 213 ? 16.243 3.504 -12.471 1.00 90.56 213 PRO A O 1
ATOM 1549 N N . VAL A 1 214 ? 18.007 4.893 -12.496 1.00 90.69 214 VAL A N 1
ATOM 1550 C CA . VAL A 1 214 ? 19.006 3.868 -12.831 1.00 90.69 214 VAL A CA 1
ATOM 1551 C C . VAL A 1 214 ? 19.612 3.323 -11.539 1.00 90.69 214 VAL A C 1
ATOM 1553 O O . VAL A 1 214 ? 20.017 4.108 -10.682 1.00 90.69 214 VAL A O 1
ATOM 1556 N N . ASP A 1 215 ? 19.655 1.996 -11.406 1.00 89.06 215 ASP A N 1
ATOM 1557 C CA . ASP A 1 215 ? 20.235 1.268 -10.269 1.00 89.06 215 ASP A CA 1
ATOM 1558 C C . ASP A 1 215 ? 19.819 1.827 -8.888 1.00 89.06 215 ASP A C 1
ATOM 1560 O O . ASP A 1 215 ? 20.674 2.217 -8.082 1.00 89.06 215 ASP A O 1
ATOM 1564 N N . PRO A 1 216 ? 18.505 1.912 -8.581 1.00 92.81 216 PRO A N 1
ATOM 1565 C CA . PRO A 1 216 ? 18.053 2.436 -7.298 1.00 92.81 216 PRO A CA 1
ATOM 1566 C C . PRO A 1 216 ? 18.599 1.583 -6.149 1.00 92.81 216 PRO A C 1
ATOM 1568 O O . PRO A 1 216 ? 18.511 0.356 -6.160 1.00 92.81 216 PRO A O 1
ATOM 1571 N N . THR A 1 217 ? 19.132 2.244 -5.123 1.00 93.56 217 THR A N 1
ATOM 1572 C CA . THR A 1 217 ? 19.704 1.575 -3.950 1.00 93.56 217 THR A CA 1
ATOM 1573 C C . THR A 1 217 ? 18.791 1.723 -2.731 1.00 93.56 217 THR A C 1
ATOM 1575 O O . THR A 1 217 ? 18.208 2.794 -2.530 1.00 93.56 217 THR A O 1
ATOM 1578 N N . PRO A 1 218 ? 18.649 0.677 -1.893 1.00 95.19 218 PRO A N 1
ATOM 1579 C CA . PRO A 1 218 ? 17.843 0.762 -0.683 1.00 95.19 218 PRO A CA 1
ATOM 1580 C C . PRO A 1 218 ? 18.300 1.889 0.247 1.00 95.19 218 PRO A C 1
ATOM 1582 O O . PRO A 1 218 ? 19.496 2.085 0.471 1.00 95.19 218 PRO A O 1
ATOM 1585 N N . ILE A 1 219 ? 17.343 2.596 0.853 1.00 93.38 219 ILE A N 1
ATOM 1586 C CA . ILE A 1 219 ? 17.631 3.526 1.949 1.00 93.38 219 ILE A CA 1
ATOM 1587 C C . ILE A 1 219 ? 18.312 2.758 3.082 1.00 93.38 219 ILE A C 1
ATOM 1589 O O . ILE A 1 219 ? 17.829 1.710 3.517 1.00 93.38 219 ILE A O 1
ATOM 1593 N N . ALA A 1 220 ? 19.420 3.307 3.583 1.00 81.75 220 ALA A N 1
ATOM 1594 C CA . ALA A 1 220 ? 20.099 2.766 4.749 1.00 81.75 220 ALA A CA 1
ATOM 1595 C C . ALA A 1 220 ? 19.132 2.711 5.940 1.00 81.75 220 ALA A C 1
ATOM 1597 O O . ALA A 1 220 ? 18.492 3.712 6.271 1.00 81.75 220 ALA A O 1
ATOM 1598 N N . SER A 1 221 ? 19.040 1.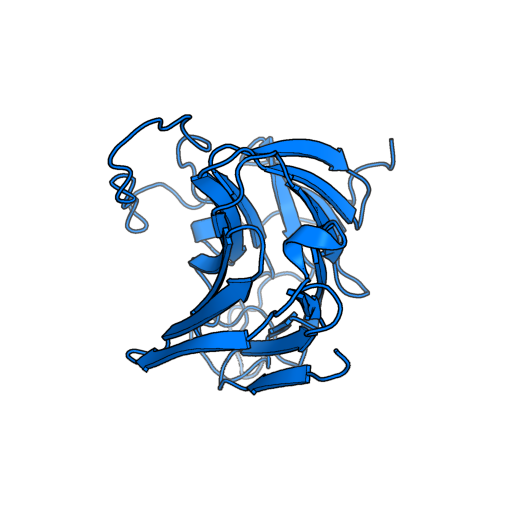549 6.585 1.00 59.09 221 SER A N 1
ATOM 1599 C CA . SER A 1 221 ? 18.308 1.389 7.840 1.00 59.09 221 SER A CA 1
ATOM 1600 C C . SER A 1 221 ? 18.862 2.388 8.860 1.00 59.09 221 SER A C 1
ATOM 1602 O O . SER A 1 221 ? 20.043 2.313 9.201 1.00 59.09 221 SER A O 1
ATOM 1604 N N . ARG A 1 222 ? 18.040 3.343 9.300 1.00 47.66 222 ARG A N 1
ATOM 1605 C CA . ARG A 1 222 ? 18.336 4.193 10.457 1.00 47.66 222 ARG A CA 1
ATOM 1606 C C . ARG A 1 222 ? 17.564 3.699 11.664 1.00 47.66 222 ARG A C 1
ATOM 1608 O O . ARG A 1 222 ? 16.395 3.294 11.472 1.00 47.66 222 ARG A O 1
#